Protein AF-A0A956CX70-F1 (afdb_monomer_lite)

pLDDT: mean 93.57, std 3.96, range [72.06, 98.5]

Foldseek 3Di:
DDFKAKAAFADDDQFWTWGDGPNDTDIEGEHNVQRVPDDHRDTAMWGWDWDDDPVDIYIYTDNDVLVVQLVVLVVQLVVCVVVVPLVSVLVSLLSNLLSCLLVVVLVSNQVSLVVLCVSCVVVVQPQSVLSSVLSVQLNDQAHPLLSLLQQLPDPSHPLSNQLSQVQLQAADDDDPSSVSSNCSSVVSYQKGWAWLDHNHRAQKEAELPVQWIDHNVDIFHADPLLSQLVVQCSVVSFDDAQVSSLCSRPVDPDDDCVPRSVVSVVSLLRNLVRPPPDSVDRQAWDADPGGIGGHPVRTYIYMDGD

Structure (mmCIF, N/CA/C/O backbon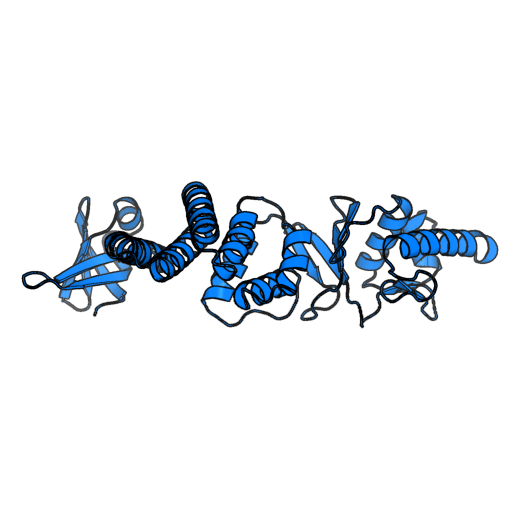e):
data_AF-A0A956CX70-F1
#
_entry.id   AF-A0A956CX70-F1
#
loop_
_atom_site.group_PDB
_atom_site.id
_atom_site.type_symbol
_atom_site.label_atom_id
_atom_site.label_alt_id
_atom_site.label_comp_id
_atom_site.label_asym_id
_atom_site.label_entity_id
_atom_site.label_seq_id
_atom_site.pdbx_PDB_ins_code
_atom_site.Cartn_x
_atom_site.Cartn_y
_atom_site.Cartn_z
_atom_site.occupancy
_atom_site.B_iso_or_equiv
_atom_site.auth_seq_id
_atom_site.auth_comp_id
_atom_site.auth_asym_id
_atom_site.auth_atom_id
_atom_site.pdbx_PDB_model_num
ATOM 1 N N . MET A 1 1 ? -23.141 -10.528 20.549 1.00 82.31 1 MET A N 1
ATOM 2 C CA . MET A 1 1 ? -22.361 -9.296 20.291 1.00 82.31 1 MET A CA 1
ATOM 3 C C . MET A 1 1 ? -22.989 -8.585 19.103 1.00 82.31 1 MET A C 1
ATOM 5 O O . MET A 1 1 ? -23.278 -9.260 18.124 1.00 82.31 1 MET A O 1
ATOM 9 N N . ILE A 1 2 ? -23.241 -7.277 19.193 1.00 95.00 2 ILE A N 1
ATOM 10 C CA . ILE A 1 2 ? -23.796 -6.464 18.099 1.00 95.00 2 ILE A CA 1
ATOM 11 C C . ILE A 1 2 ? -22.622 -5.796 17.374 1.00 95.00 2 ILE A C 1
ATOM 13 O O . ILE A 1 2 ? -21.888 -5.016 17.979 1.00 95.00 2 ILE A O 1
ATOM 17 N N . ALA A 1 3 ? -22.417 -6.145 16.103 1.00 93.62 3 ALA A N 1
ATOM 18 C CA . ALA A 1 3 ? -21.313 -5.625 15.287 1.00 93.62 3 ALA A CA 1
ATOM 19 C C . ALA A 1 3 ? -21.737 -4.474 14.363 1.00 93.62 3 ALA A C 1
ATOM 21 O O . ALA A 1 3 ? -20.903 -3.674 13.947 1.00 93.62 3 ALA A O 1
ATOM 22 N N . MET A 1 4 ? -23.026 -4.392 14.032 1.00 96.25 4 MET A N 1
ATOM 23 C CA . MET A 1 4 ? -23.580 -3.375 13.147 1.00 96.25 4 MET A CA 1
ATOM 24 C C . MET A 1 4 ? -25.069 -3.195 13.438 1.00 96.25 4 MET A C 1
ATOM 26 O O . MET A 1 4 ? -25.757 -4.163 13.766 1.00 96.25 4 MET A O 1
ATOM 30 N N . LEU A 1 5 ? -25.561 -1.970 13.276 1.00 96.62 5 LEU A N 1
ATOM 31 C CA . LEU A 1 5 ? -26.983 -1.637 13.285 1.00 96.62 5 LEU A CA 1
ATOM 32 C C . LEU A 1 5 ? -27.350 -0.915 11.986 1.00 96.62 5 LEU A C 1
ATOM 34 O O . LEU A 1 5 ? -26.530 -0.232 11.373 1.00 96.62 5 LEU A O 1
ATOM 38 N N . THR A 1 6 ? -28.587 -1.085 11.527 1.00 96.25 6 THR A N 1
ATOM 39 C CA . THR A 1 6 ? -29.139 -0.317 10.406 1.00 96.25 6 THR A CA 1
ATOM 40 C C . THR A 1 6 ? -30.586 0.019 10.718 1.00 96.25 6 THR A C 1
ATOM 42 O O . THR A 1 6 ? -31.405 -0.889 10.835 1.00 96.25 6 THR A O 1
ATOM 45 N N . GLY A 1 7 ? -30.896 1.305 10.841 1.00 95.50 7 GLY A N 1
ATOM 46 C CA . GLY A 1 7 ? -32.190 1.783 11.327 1.00 95.50 7 GLY A CA 1
ATOM 47 C C . GLY A 1 7 ? -32.369 3.279 11.120 1.00 95.50 7 GLY A C 1
ATOM 48 O O . GLY A 1 7 ? -31.501 3.923 10.536 1.00 95.50 7 GLY A O 1
ATOM 49 N N . GLU A 1 8 ? -33.489 3.826 11.572 1.00 95.88 8 GLU A N 1
ATOM 50 C CA . GLU A 1 8 ? -33.765 5.264 11.493 1.00 95.88 8 GLU A CA 1
ATOM 51 C C . GLU A 1 8 ? -33.195 5.994 12.708 1.00 95.88 8 GLU A C 1
ATOM 53 O O . GLU A 1 8 ? -33.377 5.557 13.844 1.00 95.88 8 GLU A O 1
ATOM 58 N N . LEU A 1 9 ? -32.497 7.112 12.492 1.00 95.19 9 LEU A N 1
ATOM 59 C CA . LEU A 1 9 ? -32.040 7.952 13.597 1.00 95.19 9 LEU A CA 1
ATOM 60 C C . LEU A 1 9 ? -33.222 8.760 14.152 1.00 95.19 9 LEU A C 1
ATOM 62 O O . LEU A 1 9 ? -33.625 9.765 13.561 1.00 95.19 9 LEU A O 1
ATOM 66 N N . VAL A 1 10 ? -33.747 8.336 15.304 1.00 95.44 10 VAL A N 1
ATOM 67 C CA . VAL A 1 10 ? -34.942 8.929 15.936 1.00 95.44 10 VAL A CA 1
ATOM 68 C C . VAL A 1 10 ? -34.610 9.960 17.013 1.00 95.44 10 VAL A C 1
ATOM 70 O O . VAL A 1 10 ? -35.433 10.815 17.334 1.00 95.44 10 VAL A O 1
ATOM 73 N N . HIS A 1 11 ? -33.398 9.916 17.567 1.00 94.50 11 HIS A N 1
ATOM 74 C CA . HIS A 1 11 ? -32.917 10.913 18.519 1.00 94.50 11 HIS A CA 1
ATOM 75 C C . HIS A 1 11 ? -31.410 11.118 18.388 1.00 94.50 11 HIS A C 1
ATOM 77 O O . HIS A 1 11 ? -30.663 10.173 18.135 1.00 94.50 11 HIS A O 1
ATOM 83 N N . GLN A 1 12 ? -30.954 12.346 18.624 1.00 93.31 12 GLN A N 1
ATOM 84 C CA . GLN A 1 12 ? -29.543 12.703 18.645 1.00 93.31 12 GLN A CA 1
ATOM 85 C C . GLN A 1 12 ? -29.271 13.708 19.765 1.00 93.31 12 GLN A C 1
ATOM 87 O O . GLN A 1 12 ? -30.013 14.668 19.957 1.00 93.31 12 GLN A O 1
ATOM 92 N N . SER A 1 13 ? -28.181 13.483 20.490 1.00 91.56 13 SER A N 1
ATOM 93 C CA . SER A 1 13 ? -27.657 14.369 21.529 1.00 91.56 13 SER A CA 1
ATOM 94 C C . SER A 1 13 ? -26.150 14.572 21.331 1.00 91.56 13 SER A C 1
ATOM 96 O O . SER A 1 13 ? -25.581 14.071 20.366 1.00 91.56 13 SER A O 1
ATOM 98 N N . ALA A 1 14 ? -25.478 15.287 22.238 1.00 89.81 14 ALA A N 1
ATOM 99 C CA . ALA A 1 14 ? -24.067 15.647 22.064 1.00 89.81 14 ALA A CA 1
ATOM 100 C C . ALA A 1 14 ? -23.097 14.449 21.983 1.00 89.81 14 ALA A C 1
ATOM 102 O O . ALA A 1 14 ? -22.032 14.573 21.386 1.00 89.81 14 ALA A O 1
ATOM 103 N N . ASN A 1 15 ? -23.427 13.308 22.597 1.00 93.12 15 ASN A N 1
ATOM 104 C CA . ASN A 1 15 ? -22.521 12.155 22.700 1.00 93.12 15 ASN A CA 1
ATOM 105 C C . ASN A 1 15 ? -23.170 10.801 22.380 1.00 93.12 15 ASN A C 1
ATOM 107 O O . ASN A 1 15 ? -22.526 9.762 22.531 1.00 93.12 15 ASN A O 1
ATOM 111 N N . ARG A 1 16 ? -24.442 10.796 21.975 1.00 95.00 16 ARG A N 1
ATOM 112 C CA . ARG A 1 16 ? -25.184 9.576 21.647 1.00 95.00 16 ARG A CA 1
ATOM 113 C C . ARG A 1 16 ? -26.338 9.843 20.691 1.00 95.00 16 ARG A C 1
ATOM 115 O O . ARG A 1 16 ? -26.916 10.933 20.699 1.00 95.00 16 ARG A O 1
ATOM 122 N N . GLY A 1 17 ? -26.685 8.822 19.918 1.00 95.00 17 GLY A N 1
ATOM 123 C CA . GLY A 1 17 ? -27.888 8.758 19.093 1.00 95.00 17 GLY A CA 1
ATOM 124 C C . GLY A 1 17 ? -28.730 7.534 19.445 1.00 95.00 17 GLY A C 1
ATOM 125 O O . GLY A 1 17 ? -28.209 6.562 19.988 1.00 95.00 17 GLY A O 1
ATOM 126 N N . VAL A 1 18 ? -30.024 7.583 19.137 1.00 96.31 18 VAL A N 1
ATOM 127 C CA . VAL A 1 18 ? -30.932 6.435 19.256 1.00 96.31 18 VAL A CA 1
ATOM 128 C C . VAL A 1 18 ? -31.378 6.026 17.861 1.00 96.31 18 VAL A C 1
ATOM 130 O O . VAL A 1 18 ? -31.944 6.845 17.133 1.00 96.31 18 VAL A O 1
ATOM 133 N N . LEU A 1 19 ? -31.112 4.771 17.499 1.00 96.44 19 LEU A N 1
ATOM 134 C CA . LEU A 1 19 ? -31.558 4.177 16.244 1.00 96.44 19 LEU A CA 1
ATOM 135 C C . LEU A 1 19 ? -32.792 3.315 16.495 1.00 96.44 19 LEU A C 1
ATOM 137 O O . LEU A 1 19 ? -32.724 2.386 17.296 1.00 96.44 19 LEU A O 1
ATOM 141 N N . ASP A 1 20 ? -33.873 3.572 15.770 1.00 96.56 20 ASP A N 1
ATOM 142 C CA . ASP A 1 20 ? -34.981 2.630 15.654 1.00 96.56 20 ASP A CA 1
ATOM 143 C C . ASP A 1 20 ? -34.625 1.554 14.619 1.00 96.56 20 ASP A C 1
ATOM 145 O O . ASP A 1 20 ? -34.497 1.818 13.419 1.00 96.56 20 ASP A O 1
ATOM 149 N N . VAL A 1 21 ? -34.434 0.326 15.099 1.00 97.06 21 VAL A N 1
ATOM 150 C CA . VAL A 1 21 ? -34.215 -0.860 14.272 1.00 97.06 21 VAL A CA 1
ATOM 151 C C . VAL A 1 21 ? -35.402 -1.800 14.460 1.00 97.06 21 VAL A C 1
ATOM 153 O O . VAL A 1 21 ? -35.431 -2.604 15.391 1.00 97.06 21 VAL A O 1
ATOM 156 N N . ASN A 1 22 ? -36.371 -1.718 13.547 1.00 95.19 22 ASN A N 1
ATOM 157 C CA . ASN A 1 22 ? -37.592 -2.534 13.543 1.00 95.19 22 ASN A CA 1
ATOM 158 C C . ASN A 1 22 ? -38.407 -2.436 14.853 1.00 95.19 22 ASN A C 1
ATOM 160 O O . ASN A 1 22 ? -38.870 -3.450 15.376 1.00 95.19 22 ASN A O 1
ATOM 164 N N . GLY A 1 23 ? -38.572 -1.226 15.388 1.00 96.19 23 GLY A N 1
ATOM 165 C CA . GLY A 1 23 ? -39.326 -0.935 16.609 1.00 96.19 23 GLY A CA 1
ATOM 166 C C . GLY A 1 23 ? -38.504 -1.015 17.898 1.00 96.19 23 GLY A C 1
ATOM 167 O O . GLY A 1 23 ? -39.059 -0.833 18.981 1.00 96.19 23 GLY A O 1
ATOM 168 N N . VAL A 1 24 ? -37.196 -1.291 17.815 1.00 97.69 24 VAL A N 1
ATOM 169 C CA . VAL A 1 24 ? -36.288 -1.342 18.971 1.00 97.69 24 VAL A CA 1
ATOM 170 C C . VAL A 1 24 ? -35.335 -0.151 18.935 1.00 97.69 24 VAL A C 1
ATOM 172 O O . VAL A 1 24 ? -34.521 -0.029 18.021 1.00 97.69 24 VAL A O 1
ATOM 175 N N . GLY A 1 25 ? -35.416 0.707 19.956 1.00 97.44 25 GLY A N 1
ATOM 176 C CA . GLY A 1 25 ? -34.536 1.863 20.128 1.00 97.44 25 GLY A CA 1
ATOM 177 C C . GLY A 1 25 ? -33.183 1.475 20.724 1.00 97.44 25 GLY A C 1
ATOM 178 O O . GLY A 1 25 ? -33.075 1.237 21.926 1.00 97.44 25 GLY A O 1
ATOM 179 N N . TYR A 1 26 ? -32.141 1.444 19.899 1.00 97.62 26 TYR A N 1
ATOM 180 C CA . TYR A 1 26 ? -30.764 1.219 20.332 1.00 97.62 26 TYR A CA 1
ATOM 181 C C . TYR A 1 26 ? -30.072 2.549 20.625 1.00 97.62 26 TYR A C 1
ATOM 183 O O . TYR A 1 26 ? -29.815 3.325 19.705 1.00 97.62 26 TYR A O 1
ATOM 191 N N . GLU A 1 27 ? -29.732 2.798 21.890 1.00 97.25 27 GLU A N 1
ATOM 192 C CA . GLU A 1 27 ? -28.859 3.913 22.262 1.00 97.25 27 GLU A CA 1
ATOM 193 C C . GLU A 1 27 ? -27.398 3.566 21.941 1.00 97.25 27 GLU A C 1
ATOM 195 O O . GLU A 1 27 ? -26.880 2.524 22.349 1.00 97.25 27 GLU A O 1
ATOM 200 N N . VAL A 1 28 ? -26.739 4.443 21.185 1.00 97.25 28 VAL A N 1
ATOM 201 C CA . VAL A 1 28 ? -25.367 4.263 20.711 1.00 97.25 28 VAL A CA 1
ATOM 202 C C . VAL A 1 28 ? -24.549 5.513 21.020 1.00 97.25 28 VAL A C 1
ATOM 204 O O . VAL A 1 28 ? -24.870 6.608 20.554 1.00 97.25 28 VAL A O 1
ATOM 207 N N . PHE A 1 29 ? -23.463 5.348 21.774 1.00 97.50 29 PHE A N 1
ATOM 208 C CA . PHE A 1 29 ? -22.486 6.401 22.040 1.00 97.50 29 PHE A CA 1
ATOM 209 C C . PHE A 1 29 ? -21.590 6.604 20.826 1.00 97.50 29 PHE A C 1
ATOM 211 O O . PHE A 1 29 ? -21.040 5.645 20.294 1.00 97.50 29 PHE A O 1
ATOM 218 N N . ALA A 1 30 ? -21.395 7.845 20.405 1.00 95.38 30 ALA A N 1
ATOM 219 C CA . ALA A 1 30 ? -20.542 8.169 19.270 1.00 95.38 30 ALA A CA 1
ATOM 220 C C . ALA A 1 30 ? -19.919 9.556 19.453 1.00 95.38 30 ALA A C 1
ATOM 222 O O . ALA A 1 30 ? -20.383 10.366 20.259 1.00 95.38 30 ALA A O 1
ATOM 223 N N . THR A 1 31 ? -18.839 9.830 18.720 1.00 92.50 31 THR A N 1
ATOM 224 C CA . THR A 1 31 ? -18.206 11.155 18.757 1.00 92.50 31 THR A CA 1
ATOM 225 C C . THR A 1 31 ? -19.115 12.204 18.117 1.00 92.50 31 THR A C 1
ATOM 227 O O . THR A 1 31 ? -19.929 11.879 17.254 1.00 92.50 31 THR A O 1
ATOM 230 N N . THR A 1 32 ? -18.942 13.477 18.479 1.00 91.44 32 THR A N 1
ATOM 231 C CA . THR A 1 32 ? -19.656 14.591 17.831 1.00 91.44 32 THR A CA 1
ATOM 232 C C . THR A 1 32 ? -19.440 14.612 16.318 1.00 91.44 32 THR A C 1
ATOM 234 O O . THR A 1 32 ? -20.378 14.877 15.574 1.00 91.44 32 THR A O 1
ATOM 237 N N . ALA A 1 33 ? -18.232 14.275 15.855 1.00 89.38 33 ALA A N 1
ATOM 238 C CA . ALA A 1 33 ? -17.908 14.180 14.434 1.00 89.38 33 ALA A CA 1
ATOM 239 C C . ALA A 1 33 ? -18.685 13.053 13.733 1.00 89.38 33 ALA A C 1
ATOM 241 O O . ALA A 1 33 ? -19.251 13.278 12.668 1.00 89.38 33 ALA A O 1
ATOM 242 N N . THR A 1 34 ? -18.752 11.863 14.340 1.00 90.88 34 THR A N 1
ATOM 243 C CA . THR A 1 34 ? -19.537 10.725 13.830 1.00 90.88 34 THR A CA 1
ATOM 244 C C . THR A 1 34 ? -21.026 11.064 13.790 1.00 90.88 34 THR A C 1
ATOM 246 O O . THR A 1 34 ? -21.676 10.882 12.768 1.00 90.88 34 THR A O 1
ATOM 249 N N . LEU A 1 35 ? -21.560 11.622 14.880 1.00 91.62 35 LEU A N 1
ATOM 250 C CA . LEU A 1 35 ? -22.963 12.022 14.972 1.00 91.62 35 LEU A CA 1
ATOM 251 C C . LEU A 1 35 ? -23.312 13.091 13.932 1.00 91.62 35 LEU A C 1
ATOM 253 O O . LEU A 1 35 ? -24.353 12.993 13.294 1.00 91.62 35 LEU A O 1
ATOM 257 N N . GLY A 1 36 ? -22.430 14.065 13.696 1.00 89.38 36 GLY A N 1
ATOM 258 C CA . GLY A 1 36 ? -22.639 15.099 12.680 1.00 89.38 36 GLY A CA 1
ATOM 259 C C . GLY A 1 36 ? -22.770 14.564 11.248 1.00 89.38 36 GLY A C 1
ATOM 260 O O . GLY A 1 36 ? -23.327 15.257 10.400 1.00 89.38 36 GLY A O 1
ATOM 261 N N . ARG A 1 37 ? -22.295 13.341 10.971 1.00 89.06 37 ARG A N 1
ATOM 262 C CA . ARG A 1 37 ? -22.474 12.661 9.675 1.00 89.06 37 ARG A CA 1
ATOM 263 C C . ARG A 1 37 ? -23.804 11.916 9.570 1.00 89.06 37 ARG A C 1
ATOM 265 O O . ARG A 1 37 ? -24.247 11.604 8.468 1.00 89.06 37 ARG A O 1
ATOM 272 N N . TRP A 1 38 ? -24.474 11.659 10.690 1.00 89.06 38 TRP A N 1
ATOM 273 C CA . TRP A 1 38 ? -25.775 11.006 10.702 1.00 89.06 38 TRP A CA 1
ATOM 274 C C . TRP A 1 38 ? -26.889 12.035 10.515 1.00 89.06 38 TRP A C 1
ATOM 276 O O . TRP A 1 38 ? -27.030 12.974 11.296 1.00 89.06 38 TRP A O 1
ATOM 286 N N . SER A 1 39 ? -27.711 11.851 9.485 1.00 77.56 39 SER A N 1
ATOM 287 C CA . SER A 1 39 ? -28.878 12.706 9.258 1.00 77.56 39 SER A CA 1
ATOM 288 C C . SER A 1 39 ? -30.024 12.326 10.197 1.00 77.56 39 SER A C 1
ATOM 290 O O . SER A 1 39 ? -30.445 11.169 10.233 1.00 77.56 39 SER A O 1
ATOM 292 N N . LEU A 1 40 ? -30.556 13.306 10.933 1.00 74.56 40 LEU A N 1
ATOM 293 C CA . LEU A 1 40 ? -31.765 13.133 11.745 1.00 74.56 40 LEU A CA 1
ATOM 294 C C . LEU A 1 40 ? -32.946 12.729 10.843 1.00 74.56 40 LEU A C 1
ATOM 296 O O . LEU A 1 40 ? -33.107 13.307 9.769 1.00 74.56 40 LEU A O 1
ATOM 300 N N . ALA A 1 41 ? -33.746 11.743 11.266 1.00 72.06 41 ALA A N 1
ATOM 301 C CA . ALA A 1 41 ? -34.821 11.129 10.470 1.00 72.06 41 ALA A CA 1
ATOM 302 C C . ALA A 1 41 ? -34.359 10.426 9.172 1.00 72.06 41 ALA A C 1
ATOM 304 O O . ALA A 1 41 ? -35.169 10.116 8.300 1.00 72.06 41 ALA A O 1
ATOM 305 N N . GLY A 1 42 ? -33.057 10.155 9.038 1.00 83.38 42 GLY A N 1
ATOM 306 C CA . GLY A 1 42 ? -32.497 9.334 7.970 1.00 83.38 42 GLY A CA 1
ATOM 307 C C . GLY A 1 42 ? -32.278 7.889 8.412 1.00 83.38 42 GLY A C 1
ATOM 308 O O . GLY A 1 42 ? -32.016 7.606 9.585 1.00 83.38 42 GLY A O 1
ATOM 309 N N . ARG A 1 43 ? -32.322 6.965 7.448 1.00 92.38 43 ARG A N 1
ATOM 310 C CA . ARG A 1 43 ? -31.852 5.594 7.656 1.00 92.38 43 ARG A CA 1
ATOM 311 C C . ARG A 1 43 ? -30.325 5.586 7.667 1.00 92.38 43 ARG A C 1
ATOM 313 O O . ARG A 1 43 ? -29.696 5.898 6.660 1.00 92.38 43 ARG A O 1
ATOM 320 N N . VAL A 1 44 ? -29.742 5.198 8.791 1.00 92.69 44 VAL A N 1
ATOM 321 C CA . VAL A 1 44 ? -28.297 5.164 9.025 1.00 92.69 44 VAL A CA 1
ATOM 322 C C . VAL A 1 44 ? -27.815 3.728 9.201 1.00 92.69 44 VAL A C 1
ATOM 324 O O . VAL A 1 44 ? -28.519 2.873 9.745 1.00 92.69 44 VAL A O 1
ATOM 327 N N . ARG A 1 45 ? -26.598 3.452 8.732 1.00 94.19 45 ARG A N 1
ATOM 328 C CA . ARG A 1 45 ? -25.856 2.223 9.028 1.00 94.19 45 ARG A CA 1
ATOM 329 C C . ARG A 1 45 ? -24.711 2.593 9.957 1.00 94.19 45 ARG A C 1
ATOM 331 O O . ARG A 1 45 ? -23.974 3.520 9.659 1.00 94.19 45 ARG A O 1
ATOM 338 N N . VAL A 1 46 ? -24.579 1.872 11.064 1.00 95.25 46 VAL A N 1
ATOM 339 C CA . VAL A 1 46 ? -23.604 2.182 12.114 1.00 95.25 46 VAL A CA 1
ATOM 340 C C . VAL A 1 46 ? -22.804 0.934 12.443 1.00 95.25 46 VAL A C 1
ATOM 342 O O . VAL A 1 46 ? -23.381 -0.108 12.767 1.00 95.25 46 VAL A O 1
ATOM 345 N N . HIS A 1 47 ? -21.478 1.043 12.386 1.00 96.62 47 HIS A N 1
ATOM 346 C CA . HIS A 1 47 ? -20.560 0.017 12.876 1.00 96.62 47 HIS A CA 1
ATOM 347 C C . HIS A 1 47 ? -20.535 0.073 14.403 1.00 96.62 47 HIS A C 1
ATOM 349 O O . HIS A 1 47 ? -20.414 1.153 14.975 1.00 96.62 47 HIS A O 1
ATOM 355 N N . VAL A 1 48 ? -20.660 -1.070 15.081 1.00 97.31 48 VAL A N 1
ATOM 356 C CA . VAL A 1 48 ? -20.855 -1.115 16.537 1.00 97.31 48 VAL A CA 1
ATOM 357 C C . VAL A 1 48 ? -19.779 -1.941 17.232 1.00 97.31 48 VAL A C 1
ATOM 359 O O . VAL A 1 48 ? -19.469 -3.069 16.846 1.00 97.31 48 VAL A O 1
ATOM 362 N N . SER A 1 49 ? -19.234 -1.385 18.311 1.00 96.62 49 SER A N 1
ATOM 363 C CA . SER A 1 49 ? -18.528 -2.141 19.343 1.00 96.62 49 SER A CA 1
ATOM 364 C C . SER A 1 49 ? -19.438 -2.298 20.559 1.00 96.62 49 SER A C 1
ATOM 366 O O . SER A 1 49 ? -19.821 -1.312 21.188 1.00 96.62 49 SER A O 1
ATOM 368 N N . THR A 1 50 ? -19.807 -3.542 20.878 1.00 96.50 50 THR A N 1
ATOM 369 C CA . THR A 1 50 ? -20.592 -3.863 22.078 1.00 96.50 50 THR A CA 1
ATOM 370 C C . THR A 1 50 ? -19.655 -4.124 23.250 1.00 96.50 50 THR A C 1
ATOM 372 O O . THR A 1 50 ? -18.860 -5.062 23.194 1.00 96.50 50 THR A O 1
ATOM 375 N N . GLN A 1 51 ? -19.796 -3.364 24.333 1.00 94.31 51 GLN A N 1
ATOM 376 C CA . GLN A 1 51 ? -19.184 -3.678 25.620 1.00 94.31 51 GLN A CA 1
ATOM 377 C C . GLN A 1 51 ? -20.228 -4.238 26.573 1.00 94.31 51 GLN A C 1
ATOM 379 O O . GLN A 1 51 ? -21.241 -3.597 26.832 1.00 94.31 51 GLN A O 1
ATOM 384 N N . VAL A 1 52 ? -19.959 -5.428 27.100 1.00 93.94 52 VAL A N 1
ATOM 385 C CA . VAL A 1 52 ? -20.789 -6.066 28.122 1.00 93.94 52 VAL A CA 1
ATOM 386 C C . VAL A 1 52 ? -20.020 -6.030 29.435 1.00 93.94 52 VAL A C 1
ATOM 388 O O . VAL A 1 52 ? -18.885 -6.504 29.508 1.00 93.94 52 VAL A O 1
ATOM 391 N N . ARG A 1 53 ? -20.636 -5.434 30.449 1.00 92.75 53 ARG A N 1
ATOM 392 C CA . ARG A 1 53 ? -20.217 -5.439 31.853 1.00 92.75 53 ARG A CA 1
ATOM 393 C C . ARG A 1 53 ? -21.305 -6.135 32.670 1.00 92.75 53 ARG A C 1
ATOM 395 O O . ARG A 1 53 ? -22.348 -6.489 32.128 1.00 92.75 53 ARG A O 1
ATOM 402 N N . GLU A 1 54 ? -21.051 -6.359 33.953 1.00 95.19 54 GLU A N 1
ATOM 403 C CA . GLU A 1 54 ? -21.986 -7.070 34.835 1.00 95.19 54 GLU A CA 1
ATOM 404 C C . GLU A 1 54 ? -23.334 -6.342 34.981 1.00 95.19 54 GLU A C 1
ATOM 406 O O . GLU A 1 54 ? -24.381 -6.978 35.051 1.00 95.19 54 GLU A O 1
ATOM 411 N N . ASP A 1 55 ? -23.314 -5.011 34.949 1.00 95.69 55 ASP A N 1
ATOM 412 C CA . ASP A 1 55 ? -24.454 -4.124 35.186 1.00 95.69 55 ASP A CA 1
ATOM 413 C C . ASP A 1 55 ? -24.922 -3.357 33.937 1.00 95.69 55 ASP A C 1
ATOM 415 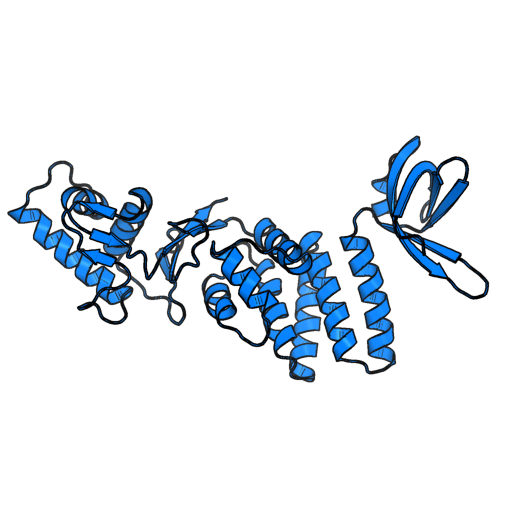O O . ASP A 1 55 ? -25.934 -2.657 33.984 1.00 95.69 55 ASP A O 1
ATOM 419 N N . ALA A 1 56 ? -24.202 -3.463 32.813 1.00 94.00 56 ALA A N 1
ATOM 420 C CA . ALA A 1 56 ? -24.464 -2.643 31.635 1.00 94.00 56 ALA A CA 1
ATOM 421 C C . ALA A 1 56 ? -24.060 -3.303 30.311 1.00 94.00 56 ALA A C 1
ATOM 423 O O . ALA A 1 56 ? -23.026 -3.963 30.194 1.00 94.00 56 ALA A O 1
ATOM 424 N N . ILE A 1 57 ? -24.844 -3.017 29.268 1.00 95.50 57 ILE A N 1
ATOM 425 C CA . ILE A 1 57 ? -24.472 -3.244 27.870 1.00 95.50 57 ILE A CA 1
ATOM 426 C C . ILE A 1 57 ? -24.372 -1.877 27.200 1.00 95.50 57 ILE A C 1
ATOM 428 O O . ILE A 1 57 ? -25.355 -1.146 27.120 1.00 95.50 57 ILE A O 1
ATOM 432 N N . THR A 1 58 ? -23.186 -1.526 26.716 1.00 96.69 58 THR A N 1
ATOM 433 C CA . THR A 1 58 ? -22.916 -0.241 26.064 1.00 96.69 58 THR A CA 1
ATOM 434 C C . THR A 1 58 ? -22.564 -0.460 24.601 1.00 96.69 58 THR A C 1
ATOM 436 O O . THR A 1 58 ? -21.720 -1.299 24.278 1.00 96.69 58 THR A O 1
ATOM 439 N N . LEU A 1 59 ? -23.188 0.311 23.711 1.00 97.81 59 LEU A N 1
ATOM 440 C CA . LEU A 1 59 ? -22.893 0.300 22.281 1.00 97.81 59 LEU A CA 1
ATOM 441 C C . LEU A 1 59 ? -22.118 1.562 21.910 1.00 97.81 59 LEU A C 1
ATOM 443 O O . LEU A 1 59 ? -22.585 2.671 22.162 1.00 97.81 59 LEU A O 1
ATOM 447 N N . TYR A 1 60 ? -20.952 1.388 21.295 1.00 97.56 60 TYR A N 1
ATOM 448 C CA . TYR A 1 60 ? -20.180 2.473 20.691 1.00 97.56 60 TYR A CA 1
ATOM 449 C C . TYR A 1 60 ? -20.316 2.406 19.173 1.00 97.56 60 TYR A C 1
ATOM 451 O O . TYR A 1 60 ? -20.069 1.349 18.591 1.00 97.56 60 TYR A O 1
ATOM 459 N N . GLY A 1 61 ? -20.726 3.509 18.558 1.00 96.38 61 GLY A N 1
ATOM 460 C CA . GLY A 1 61 ? -21.029 3.634 17.140 1.00 96.38 61 GLY A CA 1
ATOM 461 C C . GLY A 1 61 ? -19.949 4.376 16.372 1.00 96.38 61 GLY A C 1
ATOM 462 O O . GLY A 1 61 ? -19.400 5.370 16.848 1.00 96.38 61 GLY A O 1
ATOM 463 N N . PHE A 1 62 ? -19.697 3.900 15.160 1.00 95.62 62 PHE A N 1
ATOM 464 C CA . PHE A 1 62 ? -18.696 4.417 14.239 1.00 95.62 62 PHE A CA 1
ATOM 465 C C . PHE A 1 62 ? -19.296 4.523 12.841 1.00 95.62 62 PHE A C 1
ATOM 467 O O . PHE A 1 62 ? -20.178 3.737 12.476 1.00 95.62 62 PHE A O 1
ATOM 474 N N . ASP A 1 63 ? -18.823 5.506 12.080 1.00 91.19 63 ASP A N 1
ATOM 475 C CA . ASP A 1 63 ? -19.297 5.737 10.713 1.00 91.19 63 ASP A CA 1
ATOM 476 C C . ASP A 1 63 ? -18.677 4.736 9.732 1.00 91.19 63 ASP A C 1
ATOM 478 O O . ASP A 1 63 ? -19.330 4.269 8.806 1.00 91.19 63 ASP A O 1
ATOM 482 N N . ASP A 1 64 ? -17.427 4.359 10.003 1.00 90.88 64 ASP A N 1
ATOM 483 C CA . ASP A 1 64 ? -16.632 3.435 9.203 1.00 90.88 64 ASP A CA 1
ATOM 484 C C . ASP A 1 64 ? -16.049 2.318 10.085 1.00 90.88 64 ASP A C 1
ATOM 486 O O . ASP A 1 64 ? -15.780 2.508 11.281 1.00 90.88 64 ASP A O 1
ATOM 490 N N . ASP A 1 65 ? -15.827 1.138 9.505 1.00 91.25 65 ASP A N 1
ATOM 491 C CA . ASP A 1 65 ? -15.213 0.021 10.222 1.00 91.25 65 ASP A CA 1
ATOM 492 C C . ASP A 1 65 ? -13.769 0.319 10.647 1.00 91.25 65 ASP A C 1
ATOM 494 O O . ASP A 1 65 ? -13.349 -0.148 11.703 1.00 91.25 65 ASP A O 1
ATOM 498 N N . ALA A 1 66 ? -13.028 1.142 9.899 1.00 92.06 66 ALA A N 1
ATOM 499 C CA . ALA A 1 66 ? -11.689 1.590 10.266 1.00 92.06 66 ALA A CA 1
ATOM 500 C C . ALA A 1 66 ? -11.708 2.414 11.564 1.00 92.06 66 ALA A C 1
ATOM 502 O O . ALA A 1 66 ? -10.856 2.218 12.434 1.00 92.06 66 ALA A O 1
ATOM 503 N N . GLU A 1 67 ? -12.712 3.278 11.766 1.00 93.06 67 GLU A N 1
ATOM 504 C CA . GLU A 1 67 ? -12.869 4.015 13.029 1.00 93.06 67 GLU A CA 1
ATOM 505 C C . GLU A 1 67 ? -13.130 3.052 14.197 1.00 93.06 67 GLU A C 1
ATOM 507 O O . GLU A 1 67 ? -12.517 3.178 15.264 1.00 93.06 67 GLU A O 1
ATOM 512 N N . ARG A 1 68 ? -13.989 2.045 13.981 1.00 95.25 68 ARG A N 1
ATOM 513 C CA . ARG A 1 68 ? -14.258 0.990 14.969 1.00 95.25 68 ARG A CA 1
ATOM 514 C C . ARG A 1 68 ? -13.002 0.170 15.270 1.00 95.25 68 ARG A C 1
ATOM 516 O O . ARG A 1 68 ? -12.726 -0.121 16.435 1.00 95.25 68 ARG A O 1
ATOM 523 N N . ALA A 1 69 ? -12.240 -0.199 14.244 1.00 92.81 69 ALA A N 1
ATOM 524 C CA . ALA A 1 69 ? -11.012 -0.972 14.367 1.00 92.81 69 ALA A CA 1
ATOM 525 C C . ALA A 1 69 ? -9.946 -0.201 15.156 1.00 92.81 69 ALA A C 1
ATOM 527 O O . ALA A 1 69 ? -9.357 -0.766 16.077 1.00 92.81 69 ALA A O 1
ATOM 528 N N . ALA A 1 70 ? -9.763 1.096 14.882 1.00 93.25 70 ALA A N 1
ATOM 529 C CA . ALA A 1 70 ? -8.862 1.961 15.644 1.00 93.25 70 ALA A CA 1
ATOM 530 C C . ALA A 1 70 ? -9.253 2.038 17.131 1.00 93.25 70 ALA A C 1
ATOM 532 O O . ALA A 1 70 ? -8.394 1.947 18.012 1.00 93.25 70 ALA A O 1
ATOM 533 N N . PHE A 1 71 ? -10.552 2.147 17.429 1.00 94.88 71 PHE A N 1
ATOM 534 C CA . PHE A 1 71 ? -11.059 2.141 18.803 1.00 94.88 71 PHE A CA 1
ATOM 535 C C . PHE A 1 71 ? -10.788 0.814 19.524 1.00 94.88 71 PHE A C 1
ATOM 537 O O . PHE A 1 71 ? -10.289 0.810 20.651 1.00 94.88 71 PHE A O 1
ATOM 544 N N . LEU A 1 72 ? -11.081 -0.319 18.879 1.00 94.56 72 LEU A N 1
ATOM 545 C CA . LEU A 1 72 ? -10.815 -1.648 19.439 1.00 94.56 72 LEU A CA 1
ATOM 546 C C . LEU A 1 72 ? -9.315 -1.874 19.659 1.00 94.56 72 LEU A C 1
ATOM 548 O O . LEU A 1 72 ? -8.911 -2.340 20.724 1.00 94.56 72 LEU A O 1
ATOM 552 N N . ALA A 1 73 ? -8.490 -1.485 18.688 1.00 94.88 73 ALA A N 1
ATOM 553 C CA . ALA A 1 73 ? -7.041 -1.538 18.786 1.00 94.88 73 ALA A CA 1
ATOM 554 C C . ALA A 1 73 ? -6.525 -0.743 19.992 1.00 94.88 73 ALA A C 1
ATOM 556 O O . ALA A 1 73 ? -5.717 -1.255 20.762 1.00 94.88 73 ALA A O 1
ATOM 557 N N . ALA A 1 74 ? -7.036 0.467 20.234 1.00 94.12 74 ALA A N 1
ATOM 558 C CA . ALA A 1 74 ? -6.652 1.256 21.403 1.00 94.12 74 ALA A CA 1
ATOM 559 C C . ALA A 1 74 ? -6.969 0.542 22.734 1.00 94.12 74 ALA A C 1
ATOM 561 O O . ALA A 1 74 ? -6.156 0.572 23.660 1.00 94.12 74 ALA A O 1
ATOM 562 N N . GLN A 1 75 ? -8.109 -0.153 22.828 1.00 94.00 75 GLN A N 1
ATOM 563 C CA . GLN A 1 75 ? -8.483 -0.923 24.023 1.00 94.00 75 GLN A CA 1
ATOM 564 C C . GLN A 1 75 ? -7.583 -2.136 24.243 1.00 94.00 75 GLN A C 1
ATOM 566 O O . GLN A 1 75 ? -7.100 -2.358 25.357 1.00 94.00 75 GLN A O 1
ATOM 571 N N . VAL A 1 76 ? -7.337 -2.902 23.177 1.00 96.00 76 VAL A N 1
ATOM 572 C CA . VAL A 1 76 ? -6.423 -4.050 23.207 1.00 96.00 76 VAL A CA 1
ATOM 573 C C . VAL A 1 76 ? -5.027 -3.590 23.607 1.00 96.00 76 VAL A C 1
ATOM 575 O O . VAL A 1 76 ? -4.428 -4.183 24.500 1.00 96.00 76 VAL A O 1
ATOM 578 N N . ARG A 1 77 ? -4.544 -2.488 23.023 1.00 95.75 77 ARG A N 1
ATOM 579 C CA . ARG A 1 77 ? -3.238 -1.913 23.340 1.00 95.75 77 ARG A CA 1
ATOM 580 C C . ARG A 1 77 ? -3.133 -1.512 24.806 1.00 95.75 77 ARG A C 1
ATOM 582 O O . ARG A 1 77 ? -2.177 -1.900 25.464 1.00 95.75 77 ARG A O 1
ATOM 589 N N . HIS A 1 78 ? -4.112 -0.775 25.333 1.00 95.12 78 HIS A N 1
ATOM 590 C CA . HIS A 1 78 ? -4.117 -0.365 26.739 1.00 95.12 78 HIS A CA 1
ATOM 591 C C . HIS A 1 78 ? -3.994 -1.574 27.679 1.00 95.12 78 HIS A C 1
ATOM 593 O O . HIS A 1 78 ? -3.208 -1.561 28.626 1.00 95.12 78 HIS A O 1
ATOM 599 N N . ARG A 1 79 ? -4.741 -2.648 27.393 1.00 95.19 79 ARG A N 1
ATOM 600 C CA . ARG A 1 79 ? -4.655 -3.894 28.159 1.00 95.19 79 ARG A CA 1
ATOM 601 C C . ARG A 1 79 ? -3.288 -4.564 28.010 1.00 95.19 79 ARG A C 1
ATOM 603 O O . ARG A 1 79 ? -2.701 -4.934 29.020 1.00 95.19 79 ARG A O 1
ATOM 610 N N . ALA A 1 80 ? -2.783 -4.669 26.783 1.00 96.06 80 ALA A N 1
ATOM 611 C CA . ALA A 1 80 ? -1.497 -5.284 26.476 1.00 96.06 80 ALA A CA 1
ATOM 612 C C . ALA A 1 80 ? -0.334 -4.574 27.183 1.00 96.06 80 ALA A C 1
ATOM 614 O O . ALA A 1 80 ? 0.489 -5.244 27.793 1.00 96.06 80 ALA A O 1
ATOM 615 N N . VAL A 1 81 ? -0.307 -3.238 27.184 1.00 95.38 81 VAL A N 1
ATOM 616 C CA . VAL A 1 81 ? 0.707 -2.441 27.897 1.00 95.38 81 VAL A CA 1
ATOM 617 C C . VAL A 1 81 ? 0.644 -2.702 29.399 1.00 95.38 81 VAL A C 1
ATOM 619 O O . VAL A 1 81 ? 1.662 -2.982 30.024 1.00 95.38 81 VAL A O 1
ATOM 622 N N . ARG A 1 82 ? -0.559 -2.657 29.982 1.00 96.25 82 ARG A N 1
ATOM 623 C CA . ARG A 1 82 ? -0.764 -2.892 31.418 1.00 96.25 82 ARG A CA 1
ATOM 624 C C . ARG A 1 82 ? -0.333 -4.297 31.850 1.00 96.25 82 ARG A C 1
ATOM 626 O O . ARG A 1 82 ? 0.131 -4.473 32.970 1.00 96.25 82 ARG A O 1
ATOM 633 N N . GLU A 1 83 ? -0.529 -5.285 30.983 1.00 96.25 83 GLU A N 1
ATOM 634 C CA . GLU A 1 83 ? -0.240 -6.699 31.250 1.00 96.25 83 GLU A CA 1
ATOM 635 C C . GLU A 1 83 ? 1.157 -7.130 30.755 1.00 96.25 83 GLU A C 1
ATOM 637 O O . GLU A 1 83 ? 1.576 -8.254 31.017 1.00 96.25 83 GLU A O 1
ATOM 642 N N . GLY A 1 84 ? 1.908 -6.245 30.086 1.00 95.56 84 GLY A N 1
ATOM 643 C CA . GLY A 1 84 ? 3.259 -6.522 29.583 1.00 95.56 84 GLY A CA 1
ATOM 644 C C . GLY A 1 84 ? 3.313 -7.404 28.327 1.00 95.56 84 GLY A C 1
ATOM 645 O O . GLY A 1 84 ? 4.317 -8.069 28.080 1.00 95.56 84 GLY A O 1
ATOM 646 N N . TYR A 1 85 ? 2.249 -7.438 27.520 1.00 97.38 85 TYR A N 1
ATOM 647 C CA . TYR A 1 85 ? 2.149 -8.256 26.306 1.00 97.38 85 TYR A CA 1
ATOM 648 C C . TYR A 1 85 ? 2.580 -7.499 25.042 1.00 97.38 85 TYR A C 1
ATOM 650 O O . TYR A 1 85 ? 1.758 -7.152 24.193 1.00 97.38 85 TYR A O 1
ATOM 658 N N . SER A 1 86 ? 3.888 -7.299 24.870 1.00 96.56 86 SER A N 1
ATOM 659 C CA . SER A 1 86 ? 4.466 -6.490 23.782 1.00 96.56 86 SER A CA 1
ATOM 660 C C . SER A 1 86 ? 4.094 -6.954 22.370 1.00 96.56 86 SER A C 1
ATOM 662 O O . SER A 1 86 ? 3.935 -6.138 21.468 1.00 96.56 86 SER A O 1
ATOM 664 N N . PHE A 1 87 ? 3.922 -8.261 22.146 1.00 96.19 87 PHE A N 1
ATOM 665 C CA . PHE A 1 87 ? 3.486 -8.756 20.836 1.00 96.19 87 PHE A CA 1
ATOM 666 C C . PHE A 1 87 ? 2.056 -8.302 20.501 1.00 96.19 87 PHE A C 1
ATOM 668 O O . PHE A 1 87 ? 1.800 -7.849 19.386 1.00 96.19 87 PHE A O 1
ATOM 675 N N . LEU A 1 88 ? 1.147 -8.384 21.480 1.00 96.94 88 LEU A N 1
ATOM 676 C CA . LEU A 1 88 ? -0.242 -7.946 21.336 1.00 96.94 88 LEU A CA 1
ATOM 677 C C . LEU A 1 88 ? -0.339 -6.419 21.230 1.00 96.94 88 LEU A C 1
ATOM 679 O O . LEU A 1 88 ? -1.173 -5.910 20.484 1.00 96.94 88 LEU A O 1
ATOM 683 N N . GLU A 1 89 ? 0.540 -5.691 21.926 1.00 97.50 89 GLU A N 1
ATOM 684 C CA . GLU A 1 89 ? 0.700 -4.249 21.732 1.00 97.50 89 GLU A CA 1
ATOM 685 C C . GLU A 1 89 ? 1.058 -3.924 20.273 1.00 97.50 89 GLU A C 1
ATOM 687 O O . GLU A 1 89 ? 0.458 -3.027 19.682 1.00 97.50 89 GLU A O 1
ATOM 692 N N . GLY A 1 90 ? 1.977 -4.690 19.677 1.00 97.38 90 GLY A N 1
ATOM 693 C CA . GLY A 1 90 ? 2.383 -4.538 18.280 1.00 97.38 90 GLY A CA 1
ATOM 694 C C . GLY A 1 90 ? 1.260 -4.810 17.278 1.00 97.38 90 GLY A C 1
ATOM 695 O O . GLY A 1 90 ? 1.071 -4.011 16.362 1.00 97.38 90 GLY A O 1
ATOM 696 N N . GLU A 1 91 ? 0.464 -5.869 17.468 1.00 96.88 91 GLU A N 1
ATOM 697 C CA . GLU A 1 91 ? -0.707 -6.134 16.612 1.00 96.88 91 GLU A CA 1
ATOM 698 C C . GLU A 1 91 ? -1.745 -5.010 16.722 1.00 96.88 91 GLU A C 1
ATOM 700 O O . GLU A 1 91 ? -2.284 -4.542 15.719 1.00 96.88 91 GLU A O 1
ATOM 705 N N . ALA A 1 92 ? -1.997 -4.523 17.938 1.00 97.12 92 ALA A N 1
ATOM 706 C CA . ALA A 1 92 ? -2.922 -3.421 18.153 1.00 97.12 92 ALA A CA 1
ATOM 707 C C . ALA A 1 92 ? -2.428 -2.122 17.492 1.00 97.12 92 ALA A C 1
ATOM 709 O O . ALA A 1 92 ? -3.196 -1.426 16.827 1.00 97.12 92 ALA A O 1
ATOM 710 N N . LEU A 1 93 ? -1.138 -1.803 17.621 1.00 97.25 93 LEU A N 1
ATOM 711 C CA . LEU A 1 93 ? -0.531 -0.666 16.929 1.00 97.25 93 LEU A CA 1
ATOM 712 C C . LEU A 1 93 ? -0.634 -0.800 15.409 1.00 97.25 93 LEU A C 1
ATOM 714 O O . LEU A 1 93 ? -0.997 0.171 14.751 1.00 97.25 93 LEU A O 1
ATOM 718 N N . LEU A 1 94 ? -0.380 -1.992 14.863 1.00 96.31 94 LEU A N 1
ATOM 719 C CA . LEU A 1 94 ? -0.495 -2.262 13.433 1.00 96.31 94 LEU A CA 1
ATOM 720 C C . LEU A 1 94 ? -1.919 -2.005 12.915 1.00 96.31 94 LEU A C 1
ATOM 722 O O . LEU A 1 94 ? -2.091 -1.321 11.908 1.00 96.31 94 LEU A O 1
ATOM 726 N N . ILE A 1 95 ? -2.941 -2.501 13.616 1.00 95.50 95 ILE A N 1
ATOM 727 C CA . ILE A 1 95 ? -4.346 -2.259 13.249 1.00 95.50 95 ILE A CA 1
ATOM 728 C C . ILE A 1 95 ? -4.657 -0.761 13.282 1.00 95.50 95 ILE A C 1
ATOM 730 O O . ILE A 1 95 ? -5.288 -0.244 12.361 1.00 95.50 95 ILE A O 1
ATOM 734 N N . ARG A 1 96 ? -4.186 -0.047 14.313 1.00 95.69 96 ARG A N 1
ATOM 735 C CA . ARG A 1 96 ? -4.395 1.399 14.425 1.00 95.69 96 ARG A CA 1
ATOM 736 C C . ARG A 1 96 ? -3.743 2.162 13.269 1.00 95.69 96 ARG A C 1
ATOM 738 O O . ARG A 1 96 ? -4.424 2.980 12.666 1.00 95.69 96 ARG A O 1
ATOM 745 N N . VAL A 1 97 ? -2.477 1.897 12.929 1.00 96.94 97 VAL A N 1
ATOM 746 C CA . VAL A 1 97 ? -1.816 2.613 11.816 1.00 96.94 97 VAL A CA 1
ATOM 747 C C . VAL A 1 97 ? -2.479 2.317 10.476 1.00 96.94 97 VAL A C 1
ATOM 749 O O . VAL A 1 97 ? -2.612 3.217 9.656 1.00 96.94 97 VAL A O 1
ATOM 752 N N . CYS A 1 98 ? -2.953 1.087 10.269 1.00 95.00 98 CYS A N 1
ATOM 753 C CA . CYS A 1 98 ? -3.731 0.726 9.088 1.00 95.00 98 CYS A CA 1
ATOM 754 C C . CYS A 1 98 ? -5.034 1.537 9.024 1.00 95.00 98 CYS A C 1
ATOM 756 O O . CYS A 1 98 ? -5.339 2.137 7.998 1.00 95.00 98 CYS A O 1
ATOM 758 N N . ALA A 1 99 ? -5.772 1.620 10.132 1.00 94.25 99 ALA A N 1
ATOM 759 C CA . ALA A 1 99 ? -6.996 2.409 10.199 1.00 94.25 99 ALA A CA 1
ATOM 760 C C . ALA A 1 99 ? -6.744 3.912 9.985 1.00 94.25 99 ALA A C 1
ATOM 762 O O . ALA A 1 99 ? -7.456 4.546 9.210 1.00 94.25 99 ALA A O 1
ATOM 763 N N . ASP A 1 100 ? -5.723 4.482 10.630 1.00 96.00 100 ASP A N 1
ATOM 764 C CA . ASP A 1 100 ? -5.364 5.896 10.474 1.00 96.00 100 ASP A CA 1
ATOM 765 C C . ASP A 1 100 ? -4.945 6.211 9.026 1.00 96.00 100 ASP A C 1
ATOM 767 O O . ASP A 1 100 ? -5.309 7.265 8.500 1.00 96.00 100 ASP A O 1
ATOM 771 N N . LEU A 1 101 ? -4.262 5.275 8.354 1.00 95.50 101 LEU A N 1
ATOM 772 C CA . LEU A 1 101 ? -3.948 5.359 6.928 1.00 95.50 101 LEU A CA 1
ATOM 773 C C . LEU A 1 101 ? -5.220 5.392 6.069 1.00 95.50 101 LEU A C 1
ATOM 775 O O . LEU A 1 101 ? -5.382 6.311 5.269 1.00 95.50 101 LEU A O 1
ATOM 779 N N . SER A 1 102 ? -6.137 4.437 6.249 1.00 93.44 102 SER A N 1
ATOM 780 C CA . SER A 1 102 ? -7.396 4.384 5.487 1.00 93.44 102 SER A CA 1
ATOM 781 C C . SER A 1 102 ? -8.272 5.616 5.693 1.00 93.44 102 SER A C 1
ATOM 783 O O . SER A 1 102 ? -8.941 6.065 4.768 1.00 93.44 102 SER A O 1
ATOM 785 N N . LEU A 1 103 ? -8.249 6.185 6.899 1.00 92.12 103 LEU A N 1
ATOM 786 C CA . LEU A 1 103 ? -9.011 7.380 7.256 1.00 92.12 103 LEU A CA 1
ATOM 787 C C . LEU A 1 103 ? -8.311 8.690 6.850 1.00 92.12 103 LEU A C 1
ATOM 789 O O . LEU A 1 103 ? -8.859 9.765 7.093 1.00 92.12 103 LEU A O 1
ATOM 793 N N . GLY A 1 104 ? -7.100 8.636 6.281 1.00 92.81 104 GLY A N 1
ATOM 794 C CA . GLY A 1 104 ? -6.328 9.820 5.887 1.00 92.81 104 GLY A CA 1
ATOM 795 C C . GLY A 1 104 ? -5.821 10.670 7.062 1.00 92.81 104 GLY A C 1
ATOM 796 O O . GLY A 1 104 ? -5.497 11.850 6.894 1.00 92.81 104 GLY A O 1
ATOM 797 N N . ARG A 1 105 ? -5.740 10.100 8.269 1.00 93.94 105 ARG A N 1
ATOM 798 C CA . ARG A 1 105 ? -5.352 10.790 9.510 1.00 93.94 105 ARG A CA 1
ATOM 799 C C . ARG A 1 105 ? -3.836 10.902 9.627 1.00 93.94 105 ARG A C 1
ATOM 801 O O . ARG A 1 105 ? -3.194 10.197 10.396 1.00 93.94 105 ARG A O 1
ATOM 808 N N . THR A 1 106 ? -3.251 11.792 8.831 1.00 94.69 106 THR A N 1
ATOM 809 C CA . THR A 1 106 ? -1.789 11.879 8.639 1.00 94.69 106 THR A CA 1
ATOM 810 C C . THR A 1 106 ? -1.012 12.105 9.947 1.00 94.69 106 THR A C 1
ATOM 812 O O . THR A 1 106 ? 0.054 11.521 10.136 1.00 94.69 106 THR A O 1
ATOM 815 N N . VAL A 1 107 ? -1.539 12.912 10.875 1.00 96.38 107 VAL A N 1
ATOM 816 C CA . VAL A 1 107 ? -0.875 13.197 12.162 1.00 96.38 107 VAL A CA 1
ATOM 817 C C . VAL A 1 107 ? -0.885 11.966 13.074 1.00 96.38 107 VAL A C 1
ATOM 819 O O . VAL A 1 107 ? 0.139 11.604 13.657 1.00 96.38 107 VAL A O 1
ATOM 822 N N . GLU A 1 108 ? -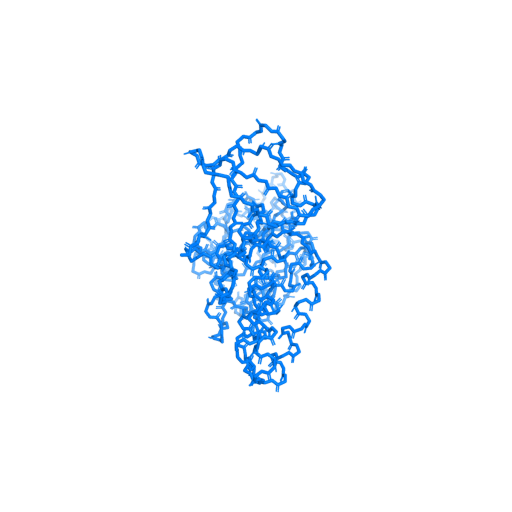2.032 11.303 13.200 1.00 96.19 108 GLU A N 1
ATOM 823 C CA . GLU A 1 108 ? -2.200 10.081 13.988 1.00 96.19 108 GLU A CA 1
ATOM 824 C C . GLU A 1 108 ? -1.401 8.916 13.403 1.00 96.19 108 GLU A C 1
ATOM 826 O O . GLU A 1 108 ? -0.779 8.169 14.165 1.00 96.19 108 GLU A O 1
ATOM 831 N N . LEU A 1 109 ? -1.371 8.821 12.070 1.00 97.12 109 LEU A N 1
ATOM 832 C CA . LEU A 1 109 ? -0.585 7.862 11.308 1.00 97.12 109 LEU A CA 1
ATOM 833 C C . LEU A 1 109 ? 0.904 8.015 11.611 1.00 97.12 109 LEU A C 1
ATOM 835 O O . LEU A 1 109 ? 1.536 7.038 12.005 1.00 97.12 109 LEU A O 1
ATOM 839 N N . ALA A 1 110 ? 1.455 9.228 11.490 1.00 98.06 110 ALA A N 1
ATOM 840 C CA . ALA A 1 110 ? 2.868 9.488 11.764 1.00 98.06 110 ALA A CA 1
ATOM 841 C C . ALA A 1 110 ? 3.253 9.069 13.191 1.00 98.06 110 ALA A C 1
ATOM 843 O O . ALA A 1 110 ? 4.218 8.331 13.391 1.00 98.06 110 ALA A O 1
ATOM 844 N N . ARG A 1 111 ? 2.434 9.456 14.177 1.00 98.12 111 ARG A N 1
ATOM 845 C CA . ARG A 1 111 ? 2.628 9.067 15.580 1.00 98.12 111 ARG A CA 1
ATOM 846 C C . ARG A 1 111 ? 2.557 7.552 15.772 1.00 98.12 111 ARG A C 1
ATOM 848 O O . ARG A 1 111 ? 3.373 6.976 16.481 1.00 98.12 111 ARG A O 1
ATOM 855 N N . GLY A 1 112 ? 1.573 6.892 15.164 1.00 97.88 112 GLY A N 1
ATOM 856 C CA . GLY A 1 112 ? 1.409 5.445 15.279 1.00 97.88 112 GLY A CA 1
ATOM 857 C C . GLY A 1 112 ? 2.551 4.665 14.618 1.00 97.88 112 GLY A C 1
ATOM 858 O O . GLY A 1 112 ? 2.990 3.655 15.164 1.00 97.88 112 GLY A O 1
ATOM 859 N N . VAL A 1 113 ? 3.065 5.144 13.481 1.00 98.31 113 VAL A N 1
ATOM 860 C CA . VAL A 1 113 ? 4.239 4.574 12.802 1.00 98.31 113 VAL A CA 1
ATOM 861 C C . VAL A 1 113 ? 5.482 4.690 13.681 1.00 98.31 113 VAL A C 1
ATOM 863 O O . VAL A 1 113 ? 6.218 3.714 13.822 1.00 98.31 113 VAL A O 1
ATOM 866 N N . GLU A 1 114 ? 5.695 5.845 14.313 1.00 98.50 114 GLU A N 1
ATOM 867 C CA . GLU A 1 114 ? 6.795 6.051 15.257 1.00 98.50 114 GLU A CA 1
ATOM 868 C C . GLU A 1 114 ? 6.685 5.106 16.465 1.00 98.50 114 GLU A C 1
ATOM 870 O O . GLU A 1 114 ? 7.641 4.405 16.796 1.00 98.50 114 GLU A O 1
ATOM 875 N N . GLU A 1 115 ? 5.502 5.010 17.080 1.00 98.19 115 GLU A N 1
ATOM 876 C CA . GLU A 1 115 ? 5.232 4.092 18.194 1.00 98.19 115 GLU A CA 1
ATOM 877 C C . GLU A 1 115 ? 5.499 2.626 17.809 1.00 98.19 115 GLU A C 1
ATOM 879 O O . GLU A 1 115 ? 6.171 1.903 18.548 1.00 98.19 115 GLU A O 1
ATOM 884 N N . LEU A 1 116 ? 5.019 2.190 16.638 1.00 98.38 116 LEU A N 1
ATOM 885 C CA . LEU A 1 116 ? 5.229 0.832 16.130 1.00 98.38 116 LEU A CA 1
ATOM 886 C C . LEU A 1 116 ? 6.712 0.558 15.849 1.00 98.38 116 LEU A C 1
ATOM 888 O O . LEU A 1 116 ? 7.209 -0.517 16.184 1.00 98.38 116 LEU A O 1
ATOM 892 N N . SER A 1 117 ? 7.424 1.527 15.270 1.00 98.44 117 SER A N 1
ATOM 893 C CA . SER A 1 117 ? 8.863 1.437 15.010 1.00 98.44 117 SER A CA 1
ATOM 894 C C . SER A 1 117 ? 9.666 1.321 16.309 1.00 98.44 117 SER A C 1
ATOM 896 O O . SER A 1 117 ? 10.526 0.447 16.431 1.00 98.44 117 SER A O 1
ATOM 898 N N . ASN A 1 118 ? 9.345 2.143 17.312 1.00 98.38 118 ASN A N 1
ATOM 899 C CA . ASN A 1 118 ? 10.008 2.130 18.616 1.00 98.38 118 ASN A CA 1
ATOM 900 C C . ASN A 1 118 ? 9.776 0.808 19.356 1.00 98.38 118 ASN A C 1
ATOM 902 O O . ASN A 1 118 ? 10.729 0.210 19.860 1.00 98.38 118 ASN A O 1
ATOM 906 N N . LEU A 1 119 ? 8.539 0.302 19.362 1.00 98.25 119 LEU A N 1
ATOM 907 C CA . LEU A 1 119 ? 8.221 -1.007 19.932 1.00 98.25 119 LEU A CA 1
ATOM 908 C C . LEU A 1 119 ? 8.979 -2.127 19.204 1.00 98.25 119 LEU A C 1
ATOM 910 O O . LEU A 1 119 ? 9.573 -3.003 19.834 1.00 98.25 119 LEU A O 1
ATOM 914 N N . ALA A 1 120 ? 8.989 -2.085 17.869 1.00 98.19 120 ALA A N 1
ATOM 915 C CA . ALA A 1 120 ? 9.691 -3.065 17.055 1.00 98.19 120 ALA A CA 1
ATOM 916 C C . ALA A 1 120 ? 11.199 -3.075 17.326 1.00 98.19 120 ALA A C 1
ATOM 918 O O . ALA A 1 120 ? 11.800 -4.146 17.360 1.00 98.19 120 ALA A O 1
ATOM 919 N N . ALA A 1 121 ? 11.807 -1.908 17.546 1.00 98.12 121 ALA A N 1
ATOM 920 C CA . ALA A 1 121 ? 13.213 -1.793 17.912 1.00 98.12 121 ALA A CA 1
ATOM 921 C C . ALA A 1 121 ? 13.482 -2.341 19.322 1.00 98.12 121 ALA A C 1
ATOM 923 O O . ALA A 1 121 ? 14.385 -3.161 19.489 1.00 98.12 121 ALA A O 1
ATOM 924 N N . ALA A 1 122 ? 12.673 -1.947 20.311 1.00 98.00 122 ALA A N 1
ATOM 925 C CA . ALA A 1 122 ? 12.837 -2.352 21.708 1.00 98.00 122 ALA A CA 1
ATOM 926 C C . ALA A 1 122 ? 12.762 -3.876 21.903 1.00 98.00 122 ALA A C 1
ATOM 928 O O . ALA A 1 122 ? 13.525 -4.438 22.685 1.00 98.00 122 ALA A O 1
ATOM 929 N N . PHE A 1 123 ? 11.876 -4.545 21.161 1.00 97.81 123 PHE A N 1
ATOM 930 C CA . PHE A 1 123 ? 11.644 -5.990 21.264 1.00 97.81 123 PHE A CA 1
ATOM 931 C C . PHE A 1 123 ? 12.172 -6.790 20.064 1.00 97.81 123 PHE A C 1
ATOM 933 O O . PHE A 1 123 ? 11.897 -7.981 19.944 1.00 97.81 123 PHE A O 1
ATOM 940 N N . GLN A 1 124 ? 12.927 -6.151 19.165 1.00 97.19 124 GLN A N 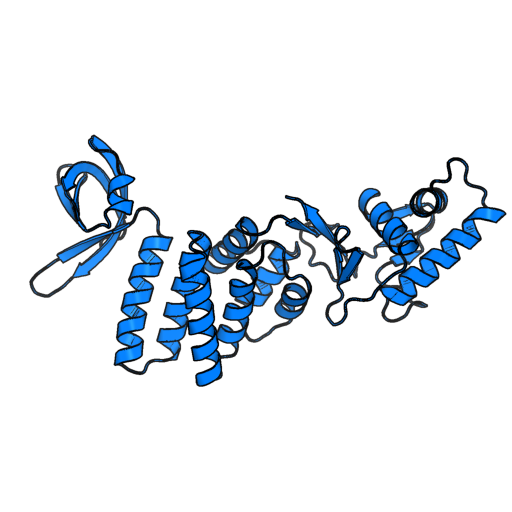1
ATOM 941 C CA . GLN A 1 124 ? 13.510 -6.766 17.965 1.00 97.19 124 GLN A CA 1
ATOM 942 C C . GLN A 1 124 ? 12.485 -7.457 17.037 1.00 97.19 124 GLN A C 1
ATOM 944 O O . GLN A 1 124 ? 12.802 -8.414 16.323 1.00 97.19 124 GLN A O 1
ATOM 949 N N . PHE A 1 125 ? 11.248 -6.954 16.989 1.00 97.75 125 PHE A N 1
ATOM 950 C CA . PHE A 1 125 ? 10.201 -7.482 16.115 1.00 97.75 125 PHE A CA 1
ATOM 951 C C . PHE A 1 125 ? 10.431 -7.070 14.657 1.00 97.75 125 PHE A C 1
ATOM 953 O O . PHE A 1 125 ? 9.979 -6.018 14.198 1.00 97.75 125 PHE A O 1
ATOM 960 N N . ARG A 1 126 ? 11.100 -7.938 13.887 1.00 96.88 126 ARG A N 1
ATOM 961 C CA . ARG A 1 126 ? 11.406 -7.680 12.469 1.00 96.88 126 ARG A CA 1
ATOM 962 C C . ARG A 1 126 ? 10.159 -7.369 11.636 1.00 96.88 126 ARG A C 1
ATOM 964 O O . ARG A 1 126 ? 10.175 -6.379 10.909 1.00 96.88 126 ARG A O 1
ATOM 971 N N . ARG A 1 127 ? 9.076 -8.141 11.800 1.00 96.19 127 ARG A N 1
ATOM 972 C CA . ARG A 1 127 ? 7.797 -7.937 11.090 1.00 96.19 127 ARG A CA 1
ATOM 973 C C . ARG A 1 127 ? 7.273 -6.509 11.248 1.00 96.19 127 ARG A C 1
ATOM 975 O O . ARG A 1 127 ? 6.956 -5.855 10.258 1.00 96.19 127 ARG A O 1
ATOM 982 N N . TYR A 1 128 ? 7.199 -6.012 12.483 1.00 97.50 128 TYR A N 1
ATOM 983 C CA . TYR A 1 128 ? 6.663 -4.678 12.766 1.00 97.50 128 TYR A CA 1
ATOM 984 C C . TYR A 1 128 ? 7.587 -3.563 12.301 1.00 97.50 128 TYR A C 1
ATOM 986 O O . TYR A 1 128 ? 7.102 -2.551 11.813 1.00 97.50 128 TYR A O 1
ATOM 994 N N . ARG A 1 129 ? 8.907 -3.764 12.359 1.00 97.44 129 ARG A N 1
ATOM 995 C CA . ARG A 1 129 ? 9.871 -2.815 11.792 1.00 97.44 129 ARG A CA 1
ATOM 996 C C . ARG A 1 129 ? 9.666 -2.650 10.284 1.00 97.44 129 ARG A C 1
ATOM 998 O O . ARG A 1 129 ? 9.669 -1.530 9.785 1.00 97.44 129 ARG A O 1
ATOM 1005 N N . VAL A 1 130 ? 9.476 -3.756 9.562 1.00 97.06 130 VAL A N 1
ATOM 1006 C CA . VAL A 1 130 ? 9.202 -3.735 8.116 1.00 97.06 130 VAL A CA 1
ATOM 1007 C C . VAL A 1 130 ? 7.876 -3.031 7.837 1.00 97.06 130 VAL A C 1
ATOM 1009 O O . VAL A 1 130 ? 7.825 -2.114 7.025 1.00 97.06 130 VAL A O 1
ATOM 1012 N N . LEU A 1 131 ? 6.811 -3.401 8.549 1.00 97.06 131 LEU A N 1
ATOM 1013 C CA . LEU A 1 131 ? 5.490 -2.804 8.345 1.00 97.06 131 LEU A CA 1
ATOM 1014 C C . LEU A 1 131 ? 5.441 -1.317 8.707 1.00 97.06 131 LEU A C 1
ATOM 1016 O O . LEU A 1 131 ? 4.834 -0.550 7.969 1.00 97.06 131 LEU A O 1
ATOM 1020 N N . ALA A 1 132 ? 6.122 -0.889 9.772 1.00 97.94 132 ALA A N 1
ATOM 1021 C CA . ALA A 1 132 ? 6.235 0.524 10.126 1.00 97.94 132 ALA A CA 1
ATOM 1022 C C . ALA A 1 132 ? 6.910 1.327 9.007 1.00 97.94 132 ALA A C 1
ATOM 1024 O O . ALA A 1 132 ? 6.431 2.402 8.660 1.00 97.94 132 ALA A O 1
ATOM 1025 N N . ARG A 1 133 ? 7.970 0.789 8.384 1.00 97.69 133 ARG A N 1
ATOM 1026 C CA . ARG A 1 133 ? 8.610 1.430 7.223 1.00 97.69 133 ARG A CA 1
ATOM 1027 C C . ARG A 1 133 ? 7.664 1.514 6.025 1.00 97.69 133 ARG A C 1
ATOM 1029 O O . ARG A 1 133 ? 7.589 2.568 5.406 1.00 97.69 133 ARG A O 1
ATOM 1036 N N . LEU A 1 134 ? 6.939 0.434 5.716 1.00 97.25 134 LEU A N 1
ATOM 1037 C CA . LEU A 1 134 ? 6.023 0.399 4.569 1.00 97.25 134 LEU A CA 1
ATOM 1038 C C . LEU A 1 134 ? 4.900 1.415 4.755 1.00 97.25 134 LEU A C 1
ATOM 1040 O O . LEU A 1 134 ? 4.694 2.274 3.908 1.00 97.25 134 LEU A O 1
ATOM 1044 N N . VAL A 1 135 ? 4.209 1.354 5.891 1.00 97.06 135 VAL A N 1
ATOM 1045 C CA . VAL A 1 135 ? 3.106 2.265 6.212 1.00 97.06 135 VAL A CA 1
ATOM 1046 C C . VAL A 1 135 ? 3.603 3.707 6.332 1.00 97.06 135 VAL A C 1
ATOM 1048 O O . VAL A 1 135 ? 2.945 4.623 5.851 1.00 97.06 135 VAL A O 1
ATOM 1051 N N . GLY A 1 136 ? 4.794 3.915 6.900 1.00 97.12 136 GLY A N 1
ATOM 1052 C CA . GLY A 1 136 ? 5.433 5.226 7.004 1.00 97.12 136 GLY A CA 1
ATOM 1053 C C . GLY A 1 136 ? 5.717 5.889 5.655 1.00 97.12 136 GLY A C 1
ATOM 1054 O O . GLY A 1 136 ? 5.671 7.112 5.575 1.00 97.12 136 GLY A O 1
ATOM 1055 N N . SER A 1 137 ? 5.918 5.117 4.581 1.00 95.94 137 SER A N 1
ATOM 1056 C CA . SER A 1 137 ? 6.084 5.675 3.227 1.00 95.94 137 SER A CA 1
ATOM 1057 C C . SER A 1 137 ? 4.836 6.399 2.698 1.00 95.94 137 SER A C 1
ATOM 1059 O O . SER A 1 137 ? 4.938 7.199 1.773 1.00 95.94 137 SER A O 1
ATOM 1061 N N . ALA A 1 138 ? 3.665 6.196 3.317 1.00 95.38 138 ALA A N 1
ATOM 1062 C CA . ALA A 1 138 ? 2.464 6.984 3.040 1.00 95.38 138 ALA A CA 1
ATOM 1063 C C . ALA A 1 138 ? 2.571 8.441 3.526 1.00 95.38 138 ALA A C 1
ATOM 1065 O O . ALA A 1 138 ? 1.750 9.279 3.170 1.00 95.38 138 ALA A O 1
ATOM 1066 N N . LEU A 1 139 ? 3.535 8.785 4.381 1.00 94.81 139 LEU A N 1
ATOM 1067 C CA . LEU A 1 139 ? 3.705 10.181 4.796 1.00 94.81 139 LEU A CA 1
ATOM 1068 C C . LEU A 1 139 ? 4.223 11.052 3.642 1.00 94.81 139 LEU A C 1
ATOM 1070 O O . LEU A 1 139 ? 3.954 12.254 3.618 1.00 94.81 139 LEU A O 1
ATOM 1074 N N . GLU A 1 140 ? 4.868 10.426 2.658 1.00 94.38 140 GLU A N 1
ATOM 1075 C CA . GLU A 1 140 ? 5.336 11.051 1.429 1.00 94.38 140 GLU A CA 1
ATOM 1076 C C . GLU A 1 140 ? 4.248 11.069 0.345 1.00 94.38 140 GLU A C 1
ATOM 1078 O O . GLU A 1 140 ? 3.372 10.206 0.278 1.00 94.38 140 GLU A O 1
ATOM 1083 N N . GLU A 1 141 ? 4.300 12.069 -0.536 1.00 91.44 141 GLU A N 1
ATOM 1084 C CA . GLU A 1 141 ? 3.327 12.225 -1.632 1.00 91.44 141 GLU A CA 1
ATOM 1085 C C . GLU A 1 141 ? 3.671 11.394 -2.875 1.00 91.44 141 GLU A C 1
ATOM 1087 O O . GLU A 1 141 ? 2.846 11.268 -3.777 1.00 91.44 141 GLU A O 1
ATOM 1092 N N . GLU A 1 142 ? 4.875 10.832 -2.927 1.00 92.94 142 GLU A N 1
ATOM 1093 C CA . GLU A 1 142 ? 5.371 9.997 -4.020 1.00 92.94 142 GLU A CA 1
ATOM 1094 C C . GLU A 1 142 ? 5.795 8.627 -3.475 1.00 92.94 142 GLU A C 1
ATOM 1096 O O . GLU A 1 142 ? 6.300 8.554 -2.352 1.00 92.94 142 GLU A O 1
ATOM 1101 N N . PRO A 1 143 ? 5.648 7.546 -4.259 1.00 93.50 143 PRO A N 1
ATOM 1102 C CA . PRO A 1 143 ? 6.077 6.218 -3.847 1.00 93.50 143 PRO A CA 1
ATOM 1103 C C . PRO A 1 143 ? 7.595 6.153 -3.638 1.00 93.50 143 PRO A C 1
ATOM 1105 O O . PRO A 1 143 ? 8.383 6.547 -4.503 1.00 93.50 143 PRO A O 1
ATOM 1108 N N . ASP A 1 144 ? 8.018 5.568 -2.516 1.00 92.88 144 ASP A N 1
ATOM 1109 C CA . ASP A 1 144 ? 9.414 5.188 -2.284 1.00 92.88 144 ASP A CA 1
ATOM 1110 C C . ASP A 1 144 ? 9.714 3.868 -3.009 1.00 92.88 144 ASP A C 1
ATOM 1112 O O . ASP A 1 144 ? 9.646 2.774 -2.449 1.00 92.88 144 ASP A O 1
ATOM 1116 N N . VAL A 1 145 ? 9.993 3.963 -4.308 1.00 92.88 145 VAL A N 1
ATOM 1117 C CA . VAL A 1 145 ? 10.253 2.790 -5.153 1.00 92.88 145 VAL A CA 1
ATOM 1118 C C . VAL A 1 145 ? 11.434 1.935 -4.669 1.00 92.88 145 VAL A C 1
ATOM 1120 O O . VAL A 1 145 ? 11.272 0.714 -4.631 1.00 92.88 145 VAL A O 1
ATOM 1123 N N . PRO A 1 146 ? 12.591 2.500 -4.263 1.00 91.38 146 PRO A N 1
ATOM 1124 C CA . PRO A 1 146 ? 13.654 1.717 -3.634 1.00 91.38 146 PRO A CA 1
ATOM 1125 C C . PRO A 1 146 ? 13.173 0.891 -2.437 1.00 91.38 146 PRO A C 1
ATOM 1127 O O . PRO A 1 146 ? 13.507 -0.289 -2.330 1.00 91.38 146 PRO A O 1
ATOM 1130 N N . LEU A 1 147 ? 12.362 1.485 -1.556 1.00 92.81 147 LEU A N 1
ATOM 1131 C CA . LEU A 1 147 ? 11.790 0.772 -0.419 1.00 92.81 147 LEU A CA 1
ATOM 1132 C C . LEU A 1 147 ? 10.883 -0.378 -0.866 1.00 92.81 147 LEU A C 1
ATOM 1134 O O . LEU A 1 147 ? 10.998 -1.476 -0.325 1.00 92.81 147 LEU A O 1
ATOM 1138 N N . LEU A 1 148 ? 10.008 -0.150 -1.848 1.00 94.19 148 LEU A N 1
ATOM 1139 C CA . LEU A 1 148 ? 9.094 -1.177 -2.356 1.00 94.19 148 LEU A CA 1
ATOM 1140 C C . LEU A 1 148 ? 9.846 -2.355 -2.989 1.00 94.19 148 LEU A C 1
ATOM 1142 O O . LEU A 1 148 ? 9.515 -3.508 -2.711 1.00 94.19 148 LEU A O 1
ATOM 1146 N N . LEU A 1 149 ? 10.881 -2.080 -3.790 1.00 91.44 149 LEU A N 1
ATOM 1147 C CA . LEU A 1 149 ? 11.725 -3.122 -4.382 1.00 91.44 149 LEU A CA 1
ATOM 1148 C C . LEU A 1 149 ? 12.414 -3.961 -3.299 1.00 91.44 149 LEU A C 1
ATOM 1150 O O . LEU A 1 149 ? 12.389 -5.186 -3.377 1.00 91.44 149 LEU A O 1
ATOM 1154 N N . ALA A 1 150 ? 12.951 -3.318 -2.259 1.00 90.62 150 ALA A N 1
ATOM 1155 C CA . ALA A 1 150 ? 13.561 -4.021 -1.133 1.00 90.62 150 ALA A CA 1
ATOM 1156 C C . ALA A 1 150 ? 12.537 -4.848 -0.330 1.00 90.62 150 ALA A C 1
ATOM 1158 O O . ALA A 1 150 ? 12.835 -5.951 0.120 1.00 90.62 150 ALA A O 1
ATOM 1159 N N . MET A 1 151 ? 11.317 -4.337 -0.149 1.00 92.38 151 MET A N 1
ATOM 1160 C CA . MET A 1 151 ? 10.272 -5.007 0.634 1.00 92.38 151 MET A CA 1
ATOM 1161 C C . MET A 1 151 ? 9.707 -6.253 -0.026 1.00 92.38 151 MET A C 1
ATOM 1163 O O . MET A 1 151 ? 9.287 -7.161 0.687 1.00 92.38 151 MET A O 1
ATOM 1167 N N . ARG A 1 152 ? 9.697 -6.323 -1.358 1.00 87.00 152 ARG A N 1
ATOM 1168 C CA . ARG A 1 152 ? 9.293 -7.533 -2.084 1.00 87.00 152 ARG A CA 1
ATOM 1169 C C . ARG A 1 152 ? 10.109 -8.759 -1.664 1.00 87.00 152 ARG A C 1
ATOM 1171 O O . ARG A 1 152 ? 9.584 -9.867 -1.646 1.00 87.00 152 ARG A O 1
ATOM 1178 N N . GLU A 1 153 ? 11.382 -8.555 -1.348 1.00 86.12 153 GLU A N 1
ATOM 1179 C CA . GLU A 1 153 ? 12.339 -9.619 -1.028 1.00 86.12 153 GLU A CA 1
ATOM 1180 C C . GLU A 1 153 ? 12.455 -9.866 0.488 1.00 86.12 153 GLU A C 1
ATOM 1182 O O . GLU A 1 153 ? 13.197 -10.741 0.927 1.00 86.12 153 GLU A O 1
ATOM 1187 N N . GLU A 1 154 ? 11.702 -9.120 1.301 1.00 89.19 154 GLU A N 1
ATOM 1188 C CA . GLU A 1 154 ? 11.746 -9.195 2.759 1.00 89.19 154 GLU A CA 1
ATOM 1189 C C . GLU A 1 154 ? 10.916 -10.373 3.294 1.00 89.19 154 GLU A C 1
ATOM 1191 O O . GLU A 1 154 ? 9.689 -10.424 3.172 1.00 89.19 154 GLU A O 1
ATOM 1196 N N . ASP A 1 155 ? 11.586 -11.306 3.968 1.00 92.44 155 ASP A N 1
ATOM 1197 C CA . ASP A 1 155 ? 10.985 -12.526 4.509 1.00 92.44 155 ASP A CA 1
ATOM 1198 C C . ASP A 1 155 ? 10.287 -12.308 5.861 1.00 92.44 155 ASP A C 1
ATOM 1200 O O . ASP A 1 155 ? 9.357 -13.040 6.215 1.00 92.44 155 ASP A O 1
ATOM 1204 N N . ALA A 1 156 ? 10.665 -11.265 6.609 1.00 94.19 156 ALA A N 1
ATOM 1205 C CA . ALA A 1 156 ? 10.106 -11.002 7.932 1.00 94.19 156 ALA A CA 1
ATOM 1206 C C . ALA A 1 156 ? 8.621 -10.603 7.916 1.00 94.19 156 ALA A C 1
ATOM 1208 O O . ALA A 1 156 ? 7.967 -10.627 8.963 1.00 94.19 156 ALA A O 1
ATOM 1209 N N . SER A 1 157 ? 8.077 -10.194 6.766 1.00 94.69 157 SER A N 1
ATOM 1210 C CA . SER A 1 157 ? 6.661 -9.853 6.624 1.00 94.69 157 SER A CA 1
ATOM 1211 C C . SER A 1 157 ? 6.133 -10.211 5.232 1.00 94.69 157 SER A C 1
ATOM 1213 O O . SER A 1 157 ? 6.176 -9.378 4.324 1.00 94.69 157 SER A O 1
ATOM 1215 N N . PRO A 1 158 ? 5.512 -11.395 5.071 1.00 93.88 158 PRO A N 1
ATOM 1216 C CA . PRO A 1 158 ? 4.855 -11.773 3.820 1.00 93.88 158 PRO A CA 1
ATOM 1217 C C . PRO A 1 158 ? 3.778 -10.775 3.373 1.00 93.88 158 PRO A C 1
ATOM 1219 O O . PRO A 1 158 ? 3.546 -10.610 2.181 1.00 93.88 158 PRO A O 1
ATOM 1222 N N . MET A 1 159 ? 3.123 -10.093 4.320 1.00 94.38 159 MET A N 1
ATOM 1223 C CA . MET A 1 159 ? 2.174 -9.017 4.018 1.00 94.38 159 MET A CA 1
ATOM 1224 C C . MET A 1 159 ? 2.866 -7.826 3.349 1.00 94.38 159 MET A C 1
ATOM 1226 O O . MET A 1 159 ? 2.392 -7.349 2.323 1.00 94.38 159 MET A O 1
ATOM 1230 N N . ALA A 1 160 ? 4.000 -7.370 3.892 1.00 95.56 160 ALA A N 1
ATOM 1231 C CA . ALA A 1 160 ? 4.739 -6.252 3.309 1.00 95.56 160 ALA A CA 1
ATOM 1232 C C . ALA A 1 160 ? 5.241 -6.594 1.902 1.00 95.56 160 ALA A C 1
ATOM 1234 O O . ALA A 1 160 ? 5.069 -5.788 0.994 1.00 95.56 160 ALA A O 1
ATOM 1235 N N . ALA A 1 161 ? 5.771 -7.807 1.716 1.00 94.56 161 ALA A N 1
ATOM 1236 C CA . ALA A 1 161 ? 6.231 -8.290 0.419 1.00 94.56 161 ALA A CA 1
ATOM 1237 C C . ALA A 1 161 ? 5.108 -8.317 -0.627 1.00 94.56 161 ALA A C 1
ATOM 1239 O O . ALA A 1 161 ? 5.272 -7.779 -1.721 1.00 94.56 161 ALA A O 1
ATOM 1240 N N . ARG A 1 162 ? 3.935 -8.873 -0.286 1.00 94.69 162 ARG A N 1
ATOM 1241 C CA . ARG A 1 162 ? 2.782 -8.918 -1.204 1.00 94.69 162 ARG A CA 1
ATOM 1242 C C . ARG A 1 162 ? 2.243 -7.531 -1.539 1.00 94.69 162 ARG A C 1
ATOM 1244 O O . ARG A 1 162 ? 1.962 -7.259 -2.704 1.00 94.69 162 ARG A O 1
ATOM 1251 N N . VAL A 1 163 ? 2.102 -6.656 -0.541 1.00 95.75 163 VAL A N 1
ATOM 1252 C CA . VAL A 1 163 ? 1.630 -5.281 -0.759 1.00 95.75 163 VAL A CA 1
ATOM 1253 C C . VAL A 1 163 ? 2.631 -4.500 -1.607 1.00 95.75 163 VAL A C 1
ATOM 1255 O O . VAL A 1 163 ? 2.218 -3.842 -2.557 1.00 95.75 163 VAL A O 1
ATOM 1258 N N . ALA A 1 164 ? 3.933 -4.614 -1.335 1.00 95.31 164 ALA A N 1
ATOM 1259 C CA . ALA A 1 164 ? 4.970 -3.956 -2.123 1.00 95.31 164 ALA A CA 1
ATOM 1260 C C . ALA A 1 164 ? 4.993 -4.449 -3.577 1.00 95.31 164 ALA A C 1
ATOM 1262 O O . ALA A 1 164 ? 4.967 -3.628 -4.490 1.00 95.31 164 ALA A O 1
ATOM 1263 N N . ALA A 1 165 ? 4.937 -5.766 -3.804 1.00 93.31 165 ALA A N 1
ATOM 1264 C CA . ALA A 1 165 ? 4.843 -6.340 -5.147 1.00 93.31 165 ALA A CA 1
ATOM 1265 C C . ALA A 1 165 ? 3.601 -5.831 -5.901 1.00 93.31 165 ALA A C 1
ATOM 1267 O O . ALA A 1 165 ? 3.690 -5.439 -7.062 1.00 93.31 165 ALA A O 1
ATOM 1268 N N . CYS A 1 166 ? 2.447 -5.759 -5.232 1.00 94.12 166 CYS A N 1
ATOM 1269 C CA . CYS A 1 166 ? 1.218 -5.225 -5.818 1.00 94.12 166 CYS A CA 1
ATOM 1270 C C . CYS A 1 166 ? 1.309 -3.717 -6.119 1.00 94.12 166 CYS A C 1
ATOM 1272 O O . CYS A 1 166 ? 0.820 -3.269 -7.154 1.00 94.12 166 CYS A O 1
ATOM 1274 N N . LEU A 1 167 ? 1.947 -2.920 -5.252 1.00 94.38 167 LEU A N 1
ATOM 1275 C CA . LEU A 1 167 ? 2.186 -1.485 -5.482 1.00 94.38 167 LEU A CA 1
ATOM 1276 C C . LEU A 1 167 ? 3.171 -1.228 -6.626 1.00 94.38 167 LEU A C 1
ATOM 1278 O O . LEU A 1 167 ? 3.114 -0.166 -7.239 1.00 94.38 167 LEU A O 1
ATOM 1282 N N . LEU A 1 168 ? 4.032 -2.200 -6.929 1.00 93.12 168 LEU A N 1
ATOM 1283 C CA . LEU A 1 168 ? 4.913 -2.200 -8.093 1.00 93.12 168 LEU A CA 1
ATOM 1284 C C . LEU A 1 168 ? 4.213 -2.687 -9.377 1.00 93.12 168 LEU A C 1
ATOM 1286 O O . LEU A 1 168 ? 4.825 -2.666 -10.436 1.00 93.12 168 LEU A O 1
ATOM 1290 N N . GLY A 1 169 ? 2.940 -3.096 -9.332 1.00 89.12 169 GLY A N 1
ATOM 1291 C CA . GLY A 1 169 ? 2.208 -3.578 -10.513 1.00 89.12 169 GLY A CA 1
ATOM 1292 C C . GLY A 1 169 ? 2.173 -5.099 -10.686 1.00 89.12 169 GLY A C 1
ATOM 1293 O O . GLY A 1 169 ? 1.638 -5.601 -11.676 1.00 89.12 169 GLY A O 1
ATOM 1294 N N . GLY A 1 170 ? 2.698 -5.839 -9.710 1.00 89.69 170 GLY A N 1
ATOM 1295 C CA . GLY A 1 170 ? 2.538 -7.282 -9.624 1.00 89.69 170 GLY A CA 1
ATOM 1296 C C . GLY A 1 170 ? 1.083 -7.723 -9.379 1.00 89.69 170 GLY A C 1
ATOM 1297 O O . GLY A 1 170 ? 0.142 -6.928 -9.451 1.00 89.69 170 GLY A O 1
ATOM 1298 N N . PRO A 1 171 ? 0.867 -9.017 -9.088 1.00 88.50 171 PRO A N 1
ATOM 1299 C CA . PRO A 1 171 ? -0.467 -9.575 -8.891 1.00 88.50 171 PRO A CA 1
ATOM 1300 C C . PRO A 1 171 ? -1.275 -8.866 -7.787 1.00 88.50 171 PRO A C 1
ATOM 1302 O O . PRO A 1 171 ? -0.708 -8.493 -6.757 1.00 88.50 171 PRO A O 1
ATOM 1305 N N . PRO A 1 172 ? -2.608 -8.742 -7.943 1.00 89.50 172 PRO A N 1
ATOM 1306 C CA . PRO A 1 172 ? -3.449 -8.083 -6.952 1.00 89.50 172 PRO A CA 1
ATOM 1307 C C . PRO A 1 172 ? -3.510 -8.873 -5.641 1.00 89.50 172 PRO A C 1
ATOM 1309 O O . PRO A 1 172 ? -3.659 -10.101 -5.629 1.00 89.50 172 PRO A O 1
ATOM 1312 N N . VAL A 1 173 ? -3.472 -8.148 -4.525 1.00 90.44 173 VAL A N 1
ATOM 1313 C CA . VAL A 1 173 ? -3.661 -8.716 -3.186 1.00 90.44 173 VAL A CA 1
ATOM 1314 C C . VAL A 1 173 ? -5.117 -9.132 -2.939 1.00 90.44 173 VAL A C 1
ATOM 1316 O O . VAL A 1 173 ? -6.055 -8.502 -3.426 1.00 90.44 173 VAL A O 1
ATOM 1319 N N . ARG A 1 174 ? -5.320 -10.215 -2.174 1.00 84.81 174 ARG A N 1
ATOM 1320 C CA . ARG A 1 174 ? -6.657 -10.788 -1.894 1.00 84.81 174 ARG A CA 1
ATOM 1321 C C . ARG A 1 174 ? -7.093 -10.658 -0.435 1.00 84.81 174 ARG A C 1
ATOM 1323 O O . ARG A 1 174 ? -8.292 -10.569 -0.164 1.00 84.81 174 ARG A O 1
ATOM 1330 N N . ASP A 1 175 ? -6.140 -10.648 0.493 1.00 91.19 175 ASP A N 1
ATOM 1331 C CA . ASP A 1 175 ? -6.417 -10.512 1.923 1.00 91.19 175 ASP A CA 1
ATOM 1332 C C . ASP A 1 175 ? -6.997 -9.124 2.255 1.00 91.19 175 ASP A C 1
ATOM 1334 O O . ASP A 1 175 ? -6.746 -8.147 1.547 1.00 91.19 175 ASP A O 1
ATOM 1338 N N . ALA A 1 176 ? -7.830 -9.036 3.295 1.00 87.12 176 ALA A N 1
ATOM 1339 C CA . ALA A 1 176 ? -8.463 -7.778 3.687 1.00 87.12 176 ALA A CA 1
ATOM 1340 C C . ALA A 1 176 ? -7.446 -6.749 4.210 1.00 87.12 176 ALA A C 1
ATOM 1342 O O . ALA A 1 176 ? -7.543 -5.577 3.850 1.00 87.12 176 ALA A O 1
ATOM 1343 N N . MET A 1 177 ? -6.456 -7.178 5.000 1.00 88.00 177 MET A N 1
ATOM 1344 C CA . MET A 1 177 ? -5.408 -6.294 5.516 1.00 88.00 177 MET A CA 1
ATOM 1345 C C . MET A 1 177 ? -4.455 -5.855 4.410 1.00 88.00 177 MET A C 1
ATOM 1347 O O . MET A 1 177 ? -4.110 -4.676 4.335 1.00 88.00 177 MET A O 1
ATOM 1351 N N . ASP A 1 178 ? -4.077 -6.776 3.519 1.00 94.19 178 ASP A N 1
ATOM 1352 C CA . ASP A 1 178 ? -3.252 -6.434 2.360 1.00 94.19 178 ASP A CA 1
ATOM 1353 C C . ASP A 1 178 ? -3.949 -5.379 1.481 1.00 94.19 178 ASP A C 1
ATOM 1355 O O . ASP A 1 178 ? -3.322 -4.400 1.077 1.00 94.19 178 ASP A O 1
ATOM 1359 N N . ARG A 1 179 ? -5.251 -5.561 1.197 1.00 93.19 179 ARG A N 1
ATOM 1360 C CA . ARG A 1 179 ? -6.045 -4.607 0.405 1.00 93.19 179 ARG A CA 1
ATOM 1361 C C . ARG A 1 179 ? -6.130 -3.247 1.073 1.00 93.19 179 ARG A C 1
ATOM 1363 O O . ARG A 1 179 ? -5.892 -2.247 0.410 1.00 93.19 179 ARG A O 1
ATOM 1370 N N . LEU A 1 180 ? -6.398 -3.217 2.375 1.00 91.62 180 LEU A N 1
ATOM 1371 C CA . LEU A 1 180 ? -6.470 -1.979 3.143 1.00 91.62 180 LEU A CA 1
ATOM 1372 C C . LEU A 1 180 ? -5.152 -1.192 3.057 1.00 91.62 180 LEU A C 1
ATOM 1374 O O . LEU A 1 180 ? -5.165 0.008 2.784 1.00 91.62 180 LEU A O 1
ATOM 1378 N N . LEU A 1 181 ? -4.012 -1.870 3.224 1.00 95.12 181 LEU A N 1
ATOM 1379 C CA . LEU A 1 181 ? -2.695 -1.250 3.073 1.00 95.12 181 LEU A CA 1
ATOM 1380 C C . LEU A 1 181 ? -2.443 -0.765 1.646 1.00 95.12 181 LEU A C 1
ATOM 1382 O O . LEU A 1 181 ? -2.013 0.372 1.460 1.00 95.12 181 LEU A O 1
ATOM 1386 N N . TYR A 1 182 ? -2.714 -1.609 0.648 1.00 95.62 182 TYR A N 1
ATOM 1387 C CA . TYR A 1 182 ? -2.548 -1.264 -0.761 1.00 95.62 182 TYR A CA 1
ATOM 1388 C C . TYR A 1 182 ? -3.374 -0.030 -1.143 1.00 95.62 182 TYR A C 1
ATOM 1390 O O . TYR A 1 182 ? -2.834 0.901 -1.739 1.00 95.62 182 TYR A O 1
ATOM 1398 N N . GLU A 1 183 ? -4.660 -0.010 -0.788 1.00 94.38 183 GLU A N 1
ATOM 1399 C CA . GLU A 1 183 ? -5.587 1.083 -1.085 1.00 94.38 183 GLU A CA 1
ATOM 1400 C C . GLU A 1 183 ? -5.185 2.360 -0.349 1.00 94.38 183 GLU A C 1
ATOM 1402 O O . GLU A 1 183 ? -5.137 3.420 -0.969 1.00 94.38 183 GLU A O 1
ATOM 1407 N N . GLY A 1 184 ? -4.821 2.257 0.932 1.00 94.62 184 GLY A N 1
ATOM 1408 C CA . GLY A 1 184 ? -4.384 3.390 1.743 1.00 94.62 184 GLY A CA 1
ATOM 1409 C C . GLY A 1 184 ? -3.089 4.035 1.241 1.00 94.62 184 GLY A C 1
ATOM 1410 O O . GLY A 1 184 ? -3.043 5.247 1.035 1.00 94.62 184 GLY A O 1
ATOM 1411 N N . LEU A 1 185 ? -2.052 3.229 0.977 1.00 95.94 185 LEU A N 1
ATOM 1412 C CA . LEU A 1 185 ? -0.783 3.698 0.400 1.00 95.94 185 LEU A CA 1
ATOM 1413 C C . LEU A 1 185 ? -1.018 4.314 -0.975 1.00 95.94 185 LEU A C 1
ATOM 1415 O O . LEU A 1 185 ? -0.590 5.431 -1.256 1.00 95.94 185 LEU A O 1
ATOM 1419 N N . SER A 1 186 ? -1.781 3.608 -1.810 1.00 93.94 186 SER A N 1
ATOM 1420 C CA . SER A 1 186 ? -2.151 4.091 -3.126 1.00 93.94 186 SER A CA 1
ATOM 1421 C C . SER A 1 186 ? -2.853 5.440 -3.049 1.00 93.94 186 SER A C 1
ATOM 1423 O O . SER A 1 186 ? -2.438 6.368 -3.729 1.00 93.94 186 SER A O 1
ATOM 1425 N N . ALA A 1 187 ? -3.925 5.574 -2.273 1.00 93.38 187 ALA A N 1
ATOM 1426 C CA . ALA A 1 187 ? -4.739 6.789 -2.221 1.00 93.38 187 ALA A CA 1
ATOM 1427 C C . ALA A 1 187 ? -3.929 8.046 -1.866 1.00 93.38 187 ALA A C 1
ATOM 1429 O O . ALA A 1 187 ? -4.310 9.150 -2.252 1.00 93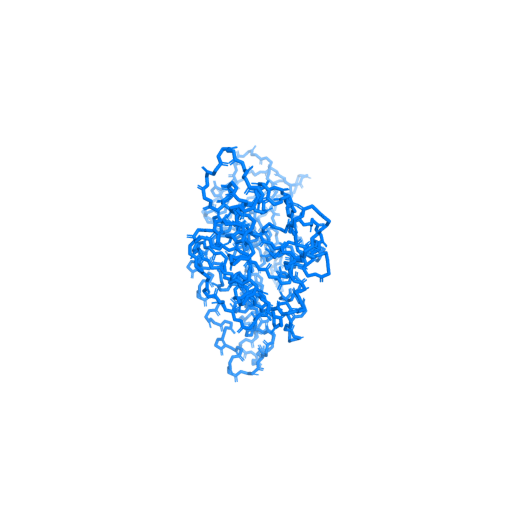.38 187 ALA A O 1
ATOM 1430 N N . ARG A 1 188 ? -2.808 7.875 -1.163 1.00 92.56 188 ARG A N 1
ATOM 1431 C CA . ARG A 1 188 ? -1.977 8.965 -0.670 1.00 92.56 188 ARG A CA 1
ATOM 1432 C C . ARG A 1 188 ? -0.955 9.491 -1.676 1.00 92.56 188 ARG A C 1
ATOM 1434 O O . ARG A 1 188 ? -0.594 10.670 -1.602 1.00 92.56 188 ARG A O 1
ATOM 1441 N N . TRP A 1 189 ? -0.511 8.639 -2.596 1.00 94.38 189 TRP A N 1
ATOM 1442 C CA . TRP A 1 189 ? 0.497 8.980 -3.594 1.00 94.38 189 TRP A CA 1
ATOM 1443 C C . TRP A 1 189 ? -0.105 9.647 -4.830 1.00 94.38 189 TRP A C 1
ATOM 1445 O O . TRP A 1 189 ? -1.164 9.248 -5.313 1.00 94.38 189 TRP A O 1
ATOM 1455 N N . ARG A 1 190 ? 0.604 10.640 -5.376 1.00 93.56 190 ARG A N 1
ATOM 1456 C CA . ARG A 1 190 ? 0.233 11.373 -6.599 1.00 93.56 190 ARG A CA 1
ATOM 1457 C C . ARG A 1 190 ? 0.574 10.633 -7.884 1.00 93.56 190 ARG A C 1
ATOM 1459 O O . ARG A 1 190 ? 0.050 10.978 -8.937 1.00 93.56 190 ARG A O 1
ATOM 1466 N N . SER A 1 191 ? 1.431 9.625 -7.810 1.00 94.12 191 SER A N 1
ATOM 1467 C CA . SER A 1 191 ? 1.823 8.793 -8.942 1.00 94.12 191 SER A CA 1
ATOM 1468 C C . SER A 1 191 ? 1.537 7.310 -8.678 1.00 94.12 191 SER A C 1
ATOM 1470 O O . SER A 1 191 ? 1.111 6.901 -7.587 1.00 94.12 191 SER A O 1
ATOM 1472 N N . ARG A 1 192 ? 1.673 6.490 -9.720 1.00 93.44 192 ARG A N 1
ATOM 1473 C CA . ARG A 1 192 ? 1.590 5.025 -9.679 1.00 93.44 192 ARG A CA 1
ATOM 1474 C C . ARG A 1 192 ? 2.781 4.433 -10.397 1.00 93.44 192 ARG A C 1
ATOM 1476 O O . ARG A 1 192 ? 3.261 4.995 -11.375 1.00 93.44 192 ARG A O 1
ATOM 1483 N N . VAL A 1 193 ? 3.212 3.273 -9.924 1.00 93.81 193 VAL A N 1
ATOM 1484 C CA . VAL A 1 193 ? 4.101 2.404 -10.685 1.00 93.81 193 VAL A CA 1
ATOM 1485 C C . VAL A 1 193 ? 3.226 1.591 -11.635 1.00 93.81 193 VAL A C 1
ATOM 1487 O O . VAL A 1 193 ? 2.349 0.851 -11.194 1.00 93.81 193 VAL A O 1
ATOM 1490 N N . GLU A 1 194 ? 3.435 1.766 -12.934 1.00 92.44 194 GLU A N 1
ATOM 1491 C CA . GLU A 1 194 ? 2.707 1.061 -13.984 1.00 92.44 194 GLU A CA 1
ATOM 1492 C C . GLU A 1 194 ? 3.636 0.052 -14.666 1.00 92.44 194 GLU A C 1
ATOM 1494 O O . GLU A 1 194 ? 4.614 0.455 -15.308 1.00 92.44 194 GLU A O 1
ATOM 1499 N N . PRO A 1 195 ? 3.378 -1.257 -14.524 1.00 92.19 195 PRO A N 1
ATOM 1500 C CA . PRO A 1 195 ? 4.147 -2.278 -15.212 1.00 92.19 195 PRO A CA 1
ATOM 1501 C C . PRO A 1 195 ? 3.815 -2.239 -16.703 1.00 92.19 195 PRO A C 1
ATOM 1503 O O . PRO A 1 195 ? 2.673 -1.990 -17.090 1.00 92.19 195 PRO A O 1
ATOM 1506 N N . LEU A 1 196 ? 4.805 -2.523 -17.548 1.00 91.50 196 LEU A N 1
ATOM 1507 C CA . LEU A 1 196 ? 4.563 -2.644 -18.986 1.00 91.50 196 LEU A CA 1
ATOM 1508 C C . LEU A 1 196 ? 3.621 -3.821 -19.298 1.00 91.50 196 LEU A C 1
ATOM 1510 O O . LEU A 1 196 ? 2.759 -3.722 -20.166 1.00 91.50 196 LEU A O 1
ATOM 1514 N N . GLU A 1 197 ? 3.773 -4.921 -18.558 1.00 87.81 197 GLU A N 1
ATOM 1515 C CA . GLU A 1 197 ? 2.911 -6.099 -18.634 1.00 87.81 197 GLU A CA 1
ATOM 1516 C C . GLU A 1 197 ? 2.113 -6.248 -17.334 1.00 87.81 197 GLU A C 1
ATOM 1518 O O . GLU A 1 197 ? 2.666 -6.557 -16.277 1.00 87.81 197 GLU A O 1
ATOM 1523 N N . ALA A 1 198 ? 0.797 -6.038 -17.406 1.00 84.62 198 ALA A N 1
ATOM 1524 C CA . ALA A 1 198 ? -0.079 -6.101 -16.240 1.00 84.62 198 ALA A CA 1
ATOM 1525 C C . ALA A 1 198 ? -0.044 -7.479 -15.555 1.00 84.62 198 ALA A C 1
ATOM 1527 O O . ALA A 1 198 ? -0.154 -8.521 -16.203 1.00 84.62 198 ALA A O 1
ATOM 1528 N N . GLY A 1 199 ? 0.058 -7.480 -14.223 1.00 82.50 199 GLY A N 1
ATOM 1529 C CA . GLY A 1 199 ? 0.072 -8.700 -13.416 1.00 82.50 199 GLY A CA 1
ATOM 1530 C C . GLY A 1 199 ? 1.427 -9.409 -13.361 1.00 82.50 199 GLY A C 1
ATOM 1531 O O . GLY A 1 199 ? 1.530 -10.435 -12.685 1.00 82.50 199 GLY A O 1
ATOM 1532 N N . ARG A 1 200 ? 2.466 -8.870 -14.013 1.00 84.88 200 ARG A N 1
ATOM 1533 C CA . ARG A 1 200 ? 3.856 -9.277 -13.787 1.00 84.88 200 ARG A CA 1
ATOM 1534 C C . ARG A 1 200 ? 4.526 -8.357 -12.774 1.00 84.88 200 ARG A C 1
ATOM 1536 O O . ARG A 1 200 ? 4.367 -7.144 -12.813 1.00 84.88 200 ARG A O 1
ATOM 1543 N N . ASP A 1 201 ? 5.304 -8.958 -11.884 1.00 81.81 201 ASP A N 1
ATOM 1544 C CA . ASP A 1 201 ? 6.142 -8.234 -10.929 1.00 81.81 201 ASP A CA 1
ATOM 1545 C C . ASP A 1 201 ? 7.350 -7.626 -11.663 1.00 81.81 201 ASP A C 1
ATOM 1547 O O . ASP A 1 201 ? 8.128 -8.383 -12.258 1.00 81.81 201 ASP A O 1
ATOM 1551 N N . PRO A 1 202 ? 7.517 -6.291 -11.691 1.00 90.25 202 PRO A N 1
ATOM 1552 C CA . PRO A 1 202 ? 8.621 -5.685 -12.414 1.00 90.25 202 PRO A CA 1
ATOM 1553 C C . PRO A 1 202 ? 9.955 -5.890 -11.696 1.00 90.25 202 PRO A C 1
ATOM 1555 O O . PRO A 1 202 ? 10.115 -5.670 -10.498 1.00 90.25 202 PRO A O 1
ATOM 1558 N N . SER A 1 203 ? 10.984 -6.219 -12.462 1.00 89.69 203 SER A N 1
ATOM 1559 C CA . SER A 1 203 ? 12.350 -6.370 -11.947 1.00 89.69 203 SER A CA 1
ATOM 1560 C C . SER A 1 203 ? 13.091 -5.035 -11.773 1.00 89.69 203 SER A C 1
ATOM 1562 O O . SER A 1 203 ? 14.108 -4.980 -11.080 1.00 89.69 203 SER A O 1
ATOM 1564 N N . TRP A 1 204 ? 12.594 -3.959 -12.389 1.00 93.19 204 TRP A N 1
ATOM 1565 C CA . TRP A 1 204 ? 13.127 -2.602 -12.273 1.00 93.19 204 TRP A CA 1
ATOM 1566 C C . TRP A 1 204 ? 12.077 -1.558 -12.647 1.00 93.19 204 TRP A C 1
ATOM 1568 O O . TRP A 1 204 ? 11.105 -1.851 -13.347 1.00 93.19 204 TRP A O 1
ATOM 1578 N N . VAL A 1 205 ? 12.288 -0.324 -12.192 1.00 95.06 205 VAL A N 1
ATOM 1579 C CA . VAL A 1 205 ? 11.337 0.775 -12.382 1.00 95.06 205 VAL A CA 1
ATOM 1580 C C . VAL A 1 205 ? 12.045 2.005 -12.933 1.00 95.06 205 VAL A C 1
ATOM 1582 O O . VAL A 1 205 ? 13.113 2.382 -12.457 1.00 95.06 205 VAL A O 1
ATOM 1585 N N . PHE A 1 206 ? 11.446 2.663 -13.919 1.00 95.44 206 PHE A N 1
ATOM 1586 C CA . PHE A 1 206 ? 11.890 3.959 -14.420 1.00 95.44 206 PHE A CA 1
ATOM 1587 C C . PHE A 1 206 ? 11.018 5.088 -13.866 1.00 95.44 206 PHE A C 1
ATOM 1589 O O . PHE A 1 206 ? 9.799 5.062 -14.005 1.00 95.44 206 PHE A O 1
ATOM 1596 N N . ASP A 1 207 ? 11.638 6.104 -13.273 1.00 93.88 207 ASP A N 1
ATOM 1597 C CA . ASP A 1 207 ? 10.973 7.350 -12.903 1.00 93.88 207 ASP A CA 1
ATOM 1598 C C . ASP A 1 207 ? 11.353 8.449 -13.913 1.00 93.88 207 ASP A C 1
ATOM 1600 O O . ASP A 1 207 ? 12.468 8.990 -13.850 1.00 93.88 207 ASP A O 1
ATOM 1604 N N . PRO A 1 208 ? 10.460 8.790 -14.861 1.00 91.69 208 PRO A N 1
ATOM 1605 C CA . PRO A 1 208 ? 10.727 9.821 -15.857 1.00 91.69 208 PRO A CA 1
ATOM 1606 C C . PRO A 1 208 ? 10.785 11.226 -15.244 1.00 91.69 208 PRO A C 1
ATOM 1608 O O . PRO A 1 208 ? 11.552 12.066 -15.722 1.00 91.69 208 PRO A O 1
ATOM 1611 N N . GLY A 1 209 ? 10.031 11.477 -14.168 1.00 88.81 209 GLY A N 1
ATOM 1612 C CA . GLY A 1 209 ? 9.993 12.767 -13.481 1.00 88.81 209 GLY A CA 1
ATOM 1613 C C . GLY A 1 209 ? 11.310 13.068 -12.771 1.00 88.81 209 GLY A C 1
ATOM 1614 O O . GLY A 1 209 ? 11.854 14.166 -12.899 1.00 88.81 209 GLY A O 1
ATOM 1615 N N . ARG A 1 210 ? 11.874 12.066 -12.091 1.00 89.19 210 ARG A N 1
ATOM 1616 C CA . ARG A 1 210 ? 13.179 12.165 -11.414 1.00 89.19 210 ARG A CA 1
ATOM 1617 C C . ARG A 1 210 ? 14.364 11.775 -12.292 1.00 89.19 210 ARG A C 1
ATOM 1619 O O . ARG A 1 210 ? 15.506 11.953 -11.873 1.00 89.19 210 ARG A O 1
ATOM 1626 N N . ARG A 1 211 ? 14.120 11.281 -13.512 1.00 90.75 211 ARG A N 1
ATOM 1627 C CA . ARG A 1 211 ? 15.155 10.847 -14.465 1.00 90.75 211 ARG A CA 1
ATOM 1628 C C . ARG A 1 211 ? 16.105 9.810 -13.859 1.00 90.75 211 ARG A C 1
ATOM 1630 O O . ARG A 1 211 ? 17.325 9.902 -14.006 1.00 90.75 211 ARG A O 1
ATOM 1637 N N . VAL A 1 212 ? 15.542 8.815 -13.182 1.00 91.50 212 VAL A N 1
ATOM 1638 C CA . VAL A 1 212 ? 16.306 7.766 -12.498 1.00 91.50 212 VAL A CA 1
ATOM 1639 C C . VAL A 1 212 ? 15.721 6.394 -12.790 1.00 91.50 212 VAL A C 1
ATOM 1641 O O . VAL A 1 212 ? 14.517 6.237 -12.982 1.00 91.50 212 VAL A O 1
ATOM 1644 N N . VAL A 1 213 ? 16.597 5.396 -12.847 1.00 94.75 213 VAL A N 1
ATOM 1645 C CA . VAL A 1 213 ? 16.218 3.987 -12.920 1.00 94.75 213 VAL A CA 1
ATOM 1646 C C . VAL A 1 213 ? 16.471 3.369 -11.554 1.00 94.75 213 VAL A C 1
ATOM 1648 O O . VAL A 1 213 ? 17.560 3.516 -11.007 1.00 94.75 213 VAL A O 1
ATOM 1651 N N . TYR A 1 214 ? 15.475 2.678 -11.016 1.00 94.12 214 TYR A N 1
ATOM 1652 C CA . TYR A 1 214 ? 15.553 1.942 -9.765 1.00 94.12 214 TYR A CA 1
ATOM 1653 C C . TYR A 1 214 ? 15.708 0.448 -10.056 1.00 94.12 214 TYR A C 1
ATOM 1655 O O . TYR A 1 214 ? 14.832 -0.179 -10.655 1.00 94.12 214 TYR A O 1
ATOM 1663 N N . LEU A 1 215 ? 16.843 -0.106 -9.635 1.00 92.19 215 LEU A N 1
ATOM 1664 C CA . LEU A 1 215 ? 17.123 -1.539 -9.561 1.00 92.19 215 LEU A CA 1
ATOM 1665 C C . LEU A 1 215 ? 17.064 -1.970 -8.080 1.00 92.19 215 LEU A C 1
ATOM 1667 O O . LEU A 1 215 ? 17.227 -1.105 -7.216 1.00 92.19 215 LEU A O 1
ATOM 1671 N N . PRO A 1 216 ? 16.891 -3.270 -7.764 1.00 85.38 216 PRO A N 1
ATOM 1672 C CA . PRO A 1 216 ? 16.728 -3.739 -6.381 1.00 85.38 216 PRO A CA 1
ATOM 1673 C C . PRO A 1 216 ? 17.786 -3.222 -5.393 1.00 85.38 216 PRO A C 1
ATOM 1675 O O . PRO A 1 216 ? 17.452 -2.820 -4.285 1.00 85.38 216 PRO A O 1
ATOM 1678 N N . GLU A 1 217 ? 19.051 -3.144 -5.816 1.00 83.81 217 GLU A N 1
ATOM 1679 C CA . GLU A 1 217 ? 20.168 -2.760 -4.937 1.00 83.81 217 GLU A CA 1
ATOM 1680 C C . GLU A 1 217 ? 20.829 -1.421 -5.300 1.00 83.81 217 GLU A C 1
ATOM 1682 O O . GLU A 1 217 ? 21.764 -0.977 -4.632 1.00 83.81 217 GLU A O 1
ATOM 1687 N N . A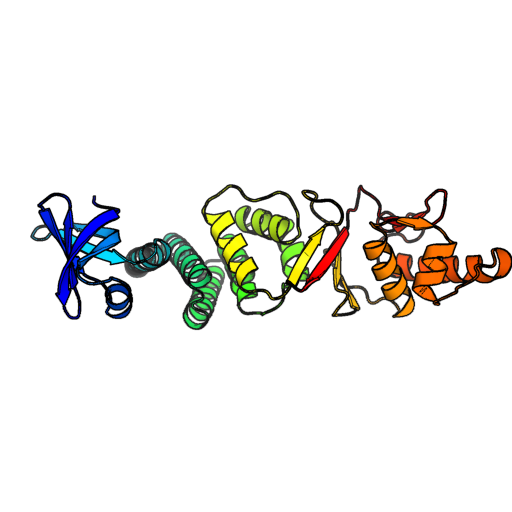RG A 1 218 ? 20.398 -0.761 -6.383 1.00 88.94 218 ARG A N 1
ATOM 1688 C CA . ARG A 1 218 ? 21.044 0.470 -6.865 1.00 88.94 218 ARG A CA 1
ATOM 1689 C C . ARG A 1 218 ? 20.105 1.351 -7.676 1.00 88.94 218 ARG A C 1
ATOM 1691 O O . ARG A 1 218 ? 19.224 0.869 -8.375 1.00 88.94 218 ARG A O 1
ATOM 1698 N N . ALA A 1 219 ? 20.375 2.652 -7.667 1.00 90.19 219 ALA A N 1
ATOM 1699 C CA . ALA A 1 219 ? 19.685 3.636 -8.497 1.00 90.19 219 ALA A CA 1
ATOM 1700 C C . ALA A 1 219 ? 20.674 4.270 -9.495 1.00 90.19 219 ALA A C 1
ATOM 1702 O O . ALA A 1 219 ? 21.183 5.368 -9.245 1.00 90.19 219 ALA A O 1
ATOM 1703 N N . PRO A 1 220 ? 21.062 3.562 -10.574 1.00 87.62 220 PRO A N 1
ATOM 1704 C CA . PRO A 1 220 ? 22.063 4.063 -11.504 1.00 87.62 220 PRO A CA 1
ATOM 1705 C C . PRO A 1 220 ? 21.599 5.348 -12.197 1.00 87.62 220 PRO A C 1
ATOM 1707 O O . PRO A 1 220 ? 20.463 5.472 -12.656 1.00 87.62 220 PRO A O 1
ATOM 1710 N N . SER A 1 221 ? 22.529 6.293 -12.341 1.00 80.94 221 SER A N 1
ATOM 1711 C CA . SER A 1 221 ? 22.336 7.448 -13.214 1.00 80.94 221 SER A CA 1
ATOM 1712 C C . SER A 1 221 ? 22.615 7.058 -14.665 1.00 80.94 221 SER A C 1
ATOM 1714 O O . SER A 1 221 ? 23.597 6.375 -14.964 1.00 80.94 221 SER A O 1
ATOM 1716 N N . ALA A 1 222 ? 21.774 7.529 -15.582 1.00 87.69 222 ALA A N 1
ATOM 1717 C CA . ALA A 1 222 ? 22.001 7.430 -17.016 1.00 87.69 222 ALA A CA 1
ATOM 1718 C C . ALA A 1 222 ? 22.019 8.827 -17.647 1.00 87.69 222 ALA A C 1
ATOM 1720 O O . ALA A 1 222 ? 21.539 9.808 -17.078 1.00 87.69 222 ALA A O 1
ATOM 1721 N N . THR A 1 223 ? 22.602 8.940 -18.841 1.00 91.94 223 THR A N 1
ATOM 1722 C CA . THR A 1 223 ? 22.671 10.233 -19.531 1.00 91.94 223 THR A CA 1
ATOM 1723 C C . THR A 1 223 ? 21.266 10.712 -19.928 1.00 91.94 223 THR A C 1
ATOM 1725 O O . THR A 1 223 ? 20.417 9.877 -20.243 1.00 91.94 223 THR A O 1
ATOM 1728 N N . PRO A 1 224 ? 21.010 12.034 -20.022 1.00 93.25 224 PRO A N 1
ATOM 1729 C CA . PRO A 1 224 ? 19.697 12.548 -20.430 1.00 93.25 224 PRO A CA 1
ATOM 1730 C C . PRO A 1 224 ? 19.198 11.972 -21.762 1.00 93.25 224 PRO A C 1
ATOM 1732 O O . PRO A 1 224 ? 18.017 11.683 -21.916 1.00 93.25 224 PRO A O 1
ATOM 1735 N N . LEU A 1 225 ? 20.115 11.748 -22.708 1.00 94.31 225 LEU A N 1
ATOM 1736 C CA . LEU A 1 225 ? 19.821 11.102 -23.986 1.00 94.31 225 LEU A CA 1
ATOM 1737 C C . LEU A 1 225 ? 19.394 9.634 -23.822 1.00 94.31 225 LEU A C 1
ATOM 1739 O O . LEU A 1 225 ? 18.454 9.197 -24.475 1.00 94.31 225 LEU A O 1
ATOM 1743 N N . ALA A 1 226 ? 20.080 8.873 -22.965 1.00 93.25 226 ALA A N 1
ATOM 1744 C CA . ALA A 1 226 ? 19.739 7.477 -22.707 1.00 93.25 226 ALA A CA 1
ATOM 1745 C C . ALA A 1 226 ? 18.364 7.354 -22.035 1.00 93.25 226 ALA A C 1
ATOM 1747 O O . ALA A 1 226 ? 17.580 6.491 -22.409 1.00 93.25 226 ALA A O 1
ATOM 1748 N N . LEU A 1 227 ? 18.053 8.256 -21.101 1.00 94.00 227 LEU A N 1
ATOM 1749 C CA . LEU A 1 227 ? 16.748 8.309 -20.442 1.00 94.00 227 LEU A CA 1
ATOM 1750 C C . LEU A 1 227 ? 15.626 8.738 -21.391 1.00 94.00 227 LEU A C 1
ATOM 1752 O O . LEU A 1 227 ? 14.521 8.228 -21.282 1.00 94.00 227 LEU A O 1
ATOM 1756 N N . ARG A 1 228 ? 15.907 9.619 -22.359 1.00 95.12 228 ARG A N 1
ATOM 1757 C CA . ARG A 1 228 ? 14.937 9.965 -23.407 1.00 95.12 228 ARG A CA 1
ATOM 1758 C C . ARG A 1 228 ? 14.616 8.769 -24.307 1.00 95.12 228 ARG A C 1
ATOM 1760 O O . ARG A 1 228 ? 13.456 8.533 -24.611 1.00 95.12 228 ARG A O 1
ATOM 1767 N N . ILE A 1 229 ? 15.634 8.002 -24.703 1.00 96.25 229 ILE A N 1
ATOM 1768 C CA . ILE A 1 229 ? 15.434 6.752 -25.453 1.00 96.25 229 ILE A CA 1
ATOM 1769 C C . ILE A 1 229 ? 14.615 5.757 -24.625 1.00 96.25 229 ILE A C 1
ATOM 1771 O O . ILE A 1 229 ? 13.710 5.126 -25.159 1.00 96.25 229 ILE A O 1
ATOM 1775 N N . LEU A 1 230 ? 14.923 5.633 -23.332 1.00 95.94 230 LEU A N 1
ATOM 1776 C CA . LEU A 1 230 ? 14.200 4.761 -22.412 1.00 95.94 230 LEU A CA 1
ATOM 1777 C C . LEU A 1 230 ? 12.716 5.134 -22.324 1.00 95.94 230 LEU A C 1
ATOM 1779 O O . LEU A 1 230 ? 11.863 4.263 -22.445 1.00 95.94 230 LEU A O 1
ATOM 1783 N N . ASP A 1 231 ? 12.416 6.421 -22.163 1.00 95.75 231 ASP A N 1
ATOM 1784 C CA . ASP A 1 231 ? 11.046 6.930 -22.119 1.00 95.75 231 ASP A CA 1
ATOM 1785 C C . ASP A 1 231 ? 10.302 6.670 -23.437 1.00 95.75 231 ASP A C 1
ATOM 1787 O O . ASP A 1 231 ? 9.186 6.158 -23.426 1.00 95.75 231 ASP A O 1
ATOM 1791 N N . GLY A 1 232 ? 10.962 6.902 -24.578 1.00 96.25 232 GLY A N 1
ATOM 1792 C CA . GLY A 1 232 ? 10.414 6.584 -25.900 1.00 96.25 232 GLY A CA 1
ATOM 1793 C C . GLY A 1 232 ? 10.113 5.094 -26.095 1.00 96.25 232 GLY A C 1
ATOM 1794 O O . GLY A 1 232 ? 9.081 4.754 -26.664 1.00 96.25 232 GLY A O 1
ATOM 1795 N N . LEU A 1 233 ? 10.950 4.196 -25.562 1.00 97.00 233 LEU A N 1
ATOM 1796 C CA . LEU A 1 233 ? 10.668 2.756 -25.563 1.00 97.00 233 LEU A CA 1
ATOM 1797 C C . LEU A 1 233 ? 9.416 2.418 -24.747 1.00 97.00 233 LEU A C 1
ATOM 1799 O O . LEU A 1 233 ? 8.622 1.598 -25.194 1.00 97.00 233 LEU A O 1
ATOM 1803 N N . PHE A 1 234 ? 9.204 3.048 -23.586 1.00 96.06 234 PHE A N 1
ATOM 1804 C CA . PHE A 1 234 ? 7.964 2.861 -22.824 1.00 96.06 234 PHE A CA 1
ATOM 1805 C C . PHE A 1 234 ? 6.734 3.383 -23.579 1.00 96.06 234 PHE A C 1
ATOM 1807 O O . PHE A 1 234 ? 5.704 2.713 -23.569 1.00 96.06 234 PHE A O 1
ATOM 1814 N N . GLU A 1 235 ? 6.824 4.538 -24.248 1.00 95.12 235 GLU A N 1
ATOM 1815 C CA . GLU A 1 235 ? 5.724 5.053 -25.083 1.00 95.12 235 GLU A CA 1
ATOM 1816 C C . GLU A 1 235 ? 5.427 4.152 -26.293 1.00 95.12 235 GLU A C 1
ATOM 1818 O O . GLU A 1 235 ? 4.277 4.037 -26.705 1.00 95.12 235 GLU A O 1
ATOM 1823 N N . ALA A 1 236 ? 6.438 3.465 -26.830 1.00 96.00 236 ALA A N 1
ATOM 1824 C CA . ALA A 1 236 ? 6.296 2.517 -27.935 1.00 96.00 236 ALA A CA 1
ATOM 1825 C C . ALA A 1 236 ? 5.794 1.119 -27.512 1.00 96.00 236 ALA A C 1
ATOM 1827 O O . ALA A 1 236 ? 5.788 0.195 -28.319 1.00 96.00 236 ALA A O 1
ATOM 1828 N N . GLY A 1 237 ? 5.401 0.921 -26.249 1.00 94.56 237 GLY A N 1
ATOM 1829 C CA . GLY A 1 237 ? 4.957 -0.390 -25.756 1.00 94.56 237 GLY A CA 1
ATOM 1830 C C . GLY A 1 237 ? 6.100 -1.370 -25.465 1.00 94.56 237 GLY A C 1
ATOM 1831 O O . GLY A 1 237 ? 5.875 -2.567 -25.325 1.00 94.56 237 GLY A O 1
ATOM 1832 N N . GLY A 1 238 ? 7.327 -0.865 -25.335 1.00 95.69 238 GLY A N 1
ATOM 1833 C CA . GLY A 1 238 ? 8.488 -1.601 -24.839 1.00 95.69 238 GLY A CA 1
ATOM 1834 C C . GLY A 1 238 ? 9.428 -2.164 -25.896 1.00 95.69 238 GLY A C 1
ATOM 1835 O O . GLY A 1 238 ? 10.458 -2.725 -25.532 1.00 95.69 238 GLY A O 1
ATOM 1836 N N . ALA A 1 239 ? 9.134 -1.989 -27.180 1.00 96.38 239 ALA A N 1
ATOM 1837 C CA . ALA A 1 239 ? 10.038 -2.328 -28.272 1.00 96.38 239 ALA A CA 1
ATOM 1838 C C . ALA A 1 239 ? 9.949 -1.276 -29.377 1.00 96.38 239 ALA A C 1
ATOM 1840 O O . ALA A 1 239 ? 8.902 -0.672 -29.581 1.00 96.38 239 ALA A O 1
ATOM 1841 N N . ALA A 1 240 ? 11.059 -1.043 -30.071 1.00 97.69 240 ALA A N 1
ATOM 1842 C CA . ALA A 1 240 ? 11.123 -0.091 -31.168 1.00 97.69 240 ALA A CA 1
ATOM 1843 C C . ALA A 1 240 ? 12.214 -0.462 -32.177 1.00 97.69 240 ALA A C 1
ATOM 1845 O O . ALA A 1 240 ? 13.279 -0.991 -31.829 1.00 97.69 240 ALA A O 1
ATOM 1846 N N . SER A 1 241 ? 11.962 -0.127 -33.435 1.00 97.06 241 SER A N 1
ATOM 1847 C CA . SER A 1 241 ? 12.911 -0.262 -34.537 1.00 97.06 241 SER A CA 1
ATOM 1848 C C . SER A 1 241 ? 14.079 0.732 -34.417 1.00 97.06 241 SER A C 1
ATOM 1850 O O . SER A 1 241 ? 14.002 1.750 -33.722 1.00 97.06 241 SER A O 1
ATOM 1852 N N . LEU A 1 242 ? 15.192 0.480 -35.117 1.00 95.81 242 LEU A N 1
ATOM 1853 C CA . LEU A 1 242 ? 16.332 1.413 -35.160 1.00 95.81 242 LEU A CA 1
ATOM 1854 C C . LEU A 1 242 ? 15.943 2.862 -35.546 1.00 95.81 242 LEU A C 1
ATOM 1856 O O . LEU A 1 242 ? 16.438 3.784 -34.884 1.00 95.81 242 LEU A O 1
ATOM 1860 N N . PRO A 1 243 ? 15.086 3.101 -36.563 1.00 95.94 243 PRO A N 1
ATOM 1861 C CA . PRO A 1 243 ? 14.600 4.442 -36.890 1.00 95.94 243 PRO A CA 1
ATOM 1862 C C . PRO A 1 243 ? 13.818 5.108 -35.755 1.00 95.94 243 PRO A C 1
ATOM 1864 O O . PRO A 1 243 ? 14.039 6.282 -35.467 1.00 95.94 243 PRO A O 1
ATOM 1867 N N . GLU A 1 244 ? 12.941 4.372 -35.075 1.00 96.62 244 GLU A N 1
ATOM 1868 C CA . GLU A 1 244 ? 12.152 4.903 -33.958 1.00 96.62 244 GLU A CA 1
ATOM 1869 C C . GLU A 1 244 ? 13.041 5.265 -32.769 1.00 96.62 244 GLU A C 1
ATOM 1871 O O . GLU A 1 244 ? 12.946 6.369 -32.240 1.00 96.62 244 GLU A O 1
ATOM 1876 N N . VAL A 1 245 ? 13.999 4.402 -32.416 1.00 96.62 245 VAL A N 1
ATOM 1877 C CA . VAL A 1 245 ? 14.982 4.699 -31.363 1.00 96.62 245 VAL A CA 1
ATOM 1878 C C . VAL A 1 245 ? 15.823 5.933 -31.715 1.00 96.62 245 VAL A C 1
ATOM 1880 O O . VAL A 1 245 ? 16.137 6.747 -30.839 1.00 96.62 245 VAL A O 1
ATOM 1883 N N . ALA A 1 246 ? 16.181 6.108 -32.992 1.00 95.69 246 ALA A N 1
ATOM 1884 C CA . ALA A 1 246 ? 16.867 7.311 -33.456 1.00 95.69 246 ALA A CA 1
ATOM 1885 C C . ALA A 1 246 ? 15.990 8.567 -33.301 1.00 95.69 246 ALA A C 1
ATOM 1887 O O . ALA A 1 246 ? 16.485 9.598 -32.836 1.00 95.69 246 ALA A O 1
ATOM 1888 N N . ARG A 1 247 ? 14.693 8.467 -33.618 1.00 95.81 247 ARG A N 1
ATOM 1889 C CA . ARG A 1 247 ? 13.714 9.542 -33.412 1.00 95.81 247 ARG A CA 1
ATOM 1890 C C . ARG A 1 247 ? 13.594 9.906 -31.934 1.00 95.81 247 ARG A C 1
ATOM 1892 O O . ARG A 1 247 ? 13.733 11.073 -31.594 1.00 95.81 247 ARG A O 1
ATOM 1899 N N . PHE A 1 248 ? 13.465 8.927 -31.037 1.00 95.75 248 PHE A N 1
ATOM 1900 C CA . PHE A 1 248 ? 13.373 9.186 -29.594 1.00 95.75 248 PHE A CA 1
ATOM 1901 C C . PHE A 1 248 ? 14.607 9.915 -29.056 1.00 95.75 248 PHE A C 1
ATOM 1903 O O . PHE A 1 248 ? 14.493 10.838 -28.256 1.00 95.75 248 PHE A O 1
ATOM 1910 N N . GLY A 1 249 ? 15.810 9.520 -29.482 1.00 94.06 249 GLY A N 1
ATOM 1911 C CA . GLY A 1 249 ? 17.046 10.122 -28.983 1.00 94.06 249 GLY A CA 1
ATOM 1912 C C . GLY A 1 249 ? 17.304 11.537 -29.513 1.00 94.06 249 GLY A C 1
ATOM 1913 O O . GLY A 1 249 ? 17.668 12.435 -28.743 1.00 94.06 249 GLY A O 1
ATOM 1914 N N . TRP A 1 250 ? 17.153 11.727 -30.824 1.00 94.69 250 TRP A N 1
ATOM 1915 C CA . TRP A 1 250 ? 17.673 12.898 -31.539 1.00 94.69 250 TRP A CA 1
ATOM 1916 C C . TRP A 1 250 ? 16.641 13.669 -32.357 1.00 94.69 250 TRP A C 1
ATOM 1918 O O . TRP A 1 250 ? 17.052 14.610 -33.028 1.00 94.69 250 TRP A O 1
ATOM 1928 N N . ASP A 1 251 ? 15.362 13.296 -32.293 1.00 90.38 251 ASP A N 1
ATOM 1929 C CA . ASP A 1 251 ? 14.273 13.960 -33.019 1.00 90.38 251 ASP A CA 1
ATOM 1930 C C . ASP A 1 251 ? 14.545 14.031 -34.533 1.00 90.38 251 ASP A C 1
ATOM 1932 O O . ASP A 1 251 ? 14.502 15.079 -35.167 1.00 90.38 251 ASP A O 1
ATOM 1936 N N . ILE A 1 252 ? 14.974 12.896 -35.096 1.00 87.94 252 ILE A N 1
ATOM 1937 C CA . ILE A 1 252 ? 15.327 12.772 -36.514 1.00 87.94 252 ILE A CA 1
ATOM 1938 C C . ILE A 1 252 ? 14.083 12.368 -37.310 1.00 87.94 252 ILE A C 1
ATOM 1940 O O . ILE A 1 252 ? 13.530 11.290 -37.079 1.00 87.94 252 ILE A O 1
ATOM 1944 N N . ASP A 1 253 ? 13.715 13.194 -38.290 1.00 81.31 253 ASP A N 1
ATOM 1945 C CA . ASP A 1 253 ? 12.598 12.934 -39.207 1.00 81.31 253 ASP A CA 1
ATOM 1946 C C . ASP A 1 253 ? 12.932 11.847 -40.243 1.00 81.31 253 ASP A C 1
ATOM 1948 O O . ASP A 1 253 ? 12.175 10.890 -40.417 1.00 81.31 253 ASP A O 1
ATOM 1952 N N . GLU A 1 254 ? 14.103 11.948 -40.885 1.00 89.31 254 GLU A N 1
ATOM 1953 C CA . GLU A 1 254 ? 14.589 10.987 -41.883 1.00 89.31 254 GLU A CA 1
ATOM 1954 C C . GLU A 1 254 ? 15.811 10.210 -41.381 1.00 89.31 254 GLU A C 1
ATOM 1956 O O . GLU A 1 254 ? 16.915 10.742 -41.213 1.00 89.31 254 GLU A O 1
ATOM 1961 N N . TYR A 1 255 ? 15.614 8.913 -41.162 1.00 90.88 255 TYR A N 1
ATOM 1962 C CA . TYR A 1 255 ? 16.656 8.010 -40.694 1.00 90.88 255 TYR A CA 1
ATOM 1963 C C . TYR A 1 255 ? 17.604 7.590 -41.824 1.00 90.88 255 TYR A C 1
ATOM 1965 O O . TYR A 1 255 ? 17.175 7.040 -42.837 1.00 90.88 255 TYR A O 1
ATOM 1973 N N . HIS A 1 256 ? 18.914 7.754 -41.614 1.00 91.12 256 HIS A N 1
ATOM 1974 C CA . HIS A 1 256 ? 19.934 7.282 -42.546 1.00 91.12 256 HIS A CA 1
ATOM 1975 C C . HIS A 1 256 ? 20.780 6.160 -41.928 1.00 91.12 256 HIS A C 1
ATOM 1977 O O . HIS A 1 256 ? 21.623 6.402 -41.058 1.00 91.12 256 HIS A O 1
ATOM 1983 N N . GLN A 1 257 ? 20.636 4.930 -42.436 1.00 89.19 257 GLN A N 1
ATOM 1984 C CA . GLN A 1 257 ? 21.216 3.714 -41.845 1.00 89.19 257 GLN A CA 1
ATOM 1985 C C . GLN A 1 257 ? 22.720 3.827 -41.535 1.00 89.19 257 GLN A C 1
ATOM 1987 O O . GLN A 1 257 ? 23.142 3.544 -40.416 1.00 89.19 257 GLN A O 1
ATOM 1992 N N . LEU A 1 258 ? 23.547 4.307 -42.467 1.00 85.25 258 LEU A N 1
ATOM 1993 C CA . LEU A 1 258 ? 25.002 4.398 -42.247 1.00 85.25 258 LEU A CA 1
ATOM 1994 C C . LEU A 1 258 ? 25.414 5.478 -41.231 1.00 85.25 258 LEU A C 1
ATOM 1996 O O . LEU A 1 258 ? 26.469 5.372 -40.605 1.00 85.25 258 LEU A O 1
ATOM 2000 N N . ARG A 1 259 ? 24.595 6.521 -41.063 1.00 86.44 259 ARG A N 1
ATOM 2001 C CA . ARG A 1 259 ? 24.916 7.693 -40.236 1.00 86.44 259 ARG A CA 1
ATOM 2002 C C . ARG A 1 259 ? 24.377 7.528 -38.820 1.00 86.44 259 ARG A C 1
ATOM 2004 O O . ARG A 1 259 ? 25.086 7.782 -37.845 1.00 86.44 259 ARG A O 1
ATOM 2011 N N . ASP A 1 260 ? 23.132 7.080 -38.714 1.00 91.31 260 ASP A N 1
ATOM 2012 C CA . ASP A 1 260 ? 22.355 7.165 -37.483 1.00 91.31 260 ASP A CA 1
ATOM 2013 C C . ASP A 1 260 ? 22.406 5.858 -36.672 1.00 91.31 260 ASP A C 1
ATOM 2015 O O . ASP A 1 260 ? 22.447 5.922 -35.441 1.00 91.31 260 ASP A O 1
ATOM 2019 N N . SER A 1 261 ? 22.577 4.685 -37.310 1.00 91.81 261 SER A N 1
ATOM 2020 C CA . SER A 1 261 ? 22.731 3.394 -36.599 1.00 91.81 261 SER A CA 1
ATOM 2021 C C . SER A 1 261 ? 23.847 3.433 -35.562 1.00 91.81 261 SER A C 1
ATOM 2023 O O . SER A 1 261 ? 23.667 3.035 -34.413 1.00 91.81 261 SER A O 1
ATOM 2025 N N . LYS A 1 262 ? 25.015 3.970 -35.936 1.00 92.75 262 LYS A N 1
ATOM 2026 C CA . LYS A 1 262 ? 26.173 4.038 -35.036 1.00 92.75 262 LYS A CA 1
ATOM 2027 C C . LYS A 1 262 ? 25.874 4.883 -33.796 1.00 92.75 262 LYS A C 1
ATOM 2029 O O . LYS A 1 262 ? 26.314 4.532 -32.702 1.00 92.75 262 LYS A O 1
ATOM 2034 N N . ARG A 1 263 ? 25.118 5.976 -33.949 1.00 92.25 263 ARG A N 1
ATOM 2035 C CA . ARG A 1 263 ? 24.710 6.840 -32.831 1.00 92.25 263 ARG A CA 1
ATOM 2036 C C . ARG A 1 263 ? 23.785 6.081 -31.888 1.00 92.25 263 ARG A C 1
ATOM 2038 O O . ARG A 1 263 ? 24.054 6.062 -30.686 1.00 92.25 263 ARG A O 1
ATOM 2045 N N . VAL A 1 264 ? 22.774 5.405 -32.440 1.00 95.12 264 VAL A N 1
ATOM 2046 C CA . VAL A 1 264 ? 21.842 4.551 -31.690 1.00 95.12 264 VAL A CA 1
ATOM 2047 C C . VAL A 1 264 ? 22.604 3.486 -30.900 1.00 95.12 264 VAL A C 1
ATOM 2049 O O . VAL A 1 264 ? 22.487 3.436 -29.677 1.00 95.12 264 VAL A O 1
ATOM 2052 N N . HIS A 1 265 ? 23.470 2.707 -31.553 1.00 94.62 265 HIS A N 1
ATOM 2053 C CA . HIS A 1 265 ? 24.255 1.658 -30.896 1.00 94.62 265 HIS A CA 1
ATOM 2054 C C . HIS A 1 265 ? 25.114 2.194 -29.741 1.00 94.62 265 HIS A C 1
ATOM 2056 O O . HIS A 1 265 ? 25.199 1.571 -28.682 1.00 94.62 265 HIS A O 1
ATOM 2062 N N . VAL A 1 266 ? 25.745 3.362 -29.912 1.00 94.00 266 VAL A N 1
ATOM 2063 C CA . VAL A 1 266 ? 26.548 3.993 -28.852 1.00 94.00 266 VAL A CA 1
ATOM 2064 C C . VAL A 1 266 ? 25.675 4.431 -27.674 1.00 94.00 266 VAL A C 1
ATOM 2066 O O . VAL A 1 266 ? 26.073 4.229 -26.524 1.00 94.00 266 VAL A O 1
ATOM 2069 N N . ALA A 1 267 ? 24.498 5.008 -27.930 1.00 94.81 267 ALA A N 1
ATOM 2070 C CA . ALA A 1 267 ? 23.572 5.420 -26.877 1.00 94.81 267 ALA A CA 1
ATOM 2071 C C . ALA A 1 267 ? 23.009 4.213 -26.112 1.00 94.81 267 ALA A C 1
ATOM 2073 O O . ALA A 1 267 ? 23.074 4.196 -24.883 1.00 94.81 267 ALA A O 1
ATOM 2074 N N . ILE A 1 268 ? 22.577 3.165 -26.818 1.00 96.25 268 ILE A N 1
ATOM 2075 C CA . ILE A 1 268 ? 22.102 1.916 -26.209 1.00 96.25 268 ILE A CA 1
ATOM 2076 C C . ILE A 1 268 ? 23.207 1.246 -25.394 1.00 96.25 268 ILE A C 1
ATOM 2078 O O . ILE A 1 268 ? 22.965 0.809 -24.273 1.00 96.25 268 ILE A O 1
ATOM 2082 N N . ARG A 1 269 ? 24.454 1.225 -25.884 1.00 95.31 269 ARG A N 1
ATOM 2083 C CA . ARG A 1 269 ? 25.588 0.697 -25.109 1.00 95.31 269 ARG A CA 1
ATOM 2084 C C . ARG A 1 269 ? 25.791 1.457 -23.796 1.00 95.31 269 ARG A C 1
ATOM 2086 O O . ARG A 1 269 ? 26.141 0.841 -22.794 1.00 95.31 269 ARG A O 1
ATOM 2093 N N . ARG A 1 270 ? 25.602 2.781 -23.786 1.00 93.75 270 ARG A N 1
ATOM 2094 C CA . ARG A 1 270 ? 25.670 3.590 -22.556 1.00 93.75 270 ARG A CA 1
ATOM 2095 C C . ARG A 1 270 ? 24.496 3.300 -21.624 1.00 93.75 270 ARG A C 1
ATOM 2097 O O . ARG A 1 270 ? 24.725 3.177 -20.429 1.00 93.75 270 ARG A O 1
ATOM 2104 N N . LEU A 1 271 ? 23.288 3.150 -22.166 1.00 94.81 271 LEU A N 1
ATOM 2105 C CA . LEU A 1 271 ? 22.100 2.787 -21.394 1.00 94.81 271 LEU A CA 1
ATOM 2106 C C . LEU A 1 271 ? 22.266 1.408 -20.738 1.00 94.81 271 LEU A C 1
ATOM 2108 O O . LEU A 1 271 ? 22.131 1.301 -19.524 1.00 94.81 271 LEU A O 1
ATOM 2112 N N . ARG A 1 272 ? 22.689 0.389 -21.500 1.00 96.12 272 ARG A N 1
ATOM 2113 C CA . ARG A 1 272 ? 22.992 -0.957 -20.981 1.00 96.12 272 ARG A CA 1
ATOM 2114 C C . ARG A 1 272 ? 24.041 -0.935 -19.874 1.00 96.12 272 ARG A C 1
ATOM 2116 O O . ARG A 1 272 ? 23.865 -1.603 -18.872 1.00 96.12 272 ARG A O 1
ATOM 2123 N N . ARG A 1 273 ? 25.104 -0.130 -19.996 1.00 94.19 273 ARG A N 1
ATOM 2124 C CA . ARG A 1 273 ? 26.087 0.036 -18.903 1.00 94.19 273 ARG A CA 1
ATOM 2125 C C . ARG A 1 273 ? 25.479 0.557 -17.604 1.00 94.19 273 ARG A C 1
ATOM 2127 O O . ARG A 1 273 ? 26.044 0.296 -16.550 1.00 94.19 273 ARG A O 1
ATOM 2134 N N . ALA A 1 274 ? 24.396 1.324 -17.688 1.00 92.31 274 ALA A N 1
ATOM 2135 C CA . ALA A 1 274 ? 23.733 1.864 -16.514 1.00 92.31 274 ALA A CA 1
ATOM 2136 C C . ALA A 1 274 ? 22.801 0.822 -15.877 1.00 92.31 274 ALA A C 1
ATOM 2138 O O . ALA A 1 274 ? 22.843 0.643 -14.664 1.00 92.31 274 ALA A O 1
ATOM 2139 N N . ILE A 1 275 ? 21.984 0.143 -16.691 1.00 93.81 275 ILE A N 1
ATOM 2140 C CA . ILE A 1 275 ? 20.854 -0.661 -16.196 1.00 93.81 275 ILE A CA 1
ATOM 2141 C C . ILE A 1 275 ? 21.115 -2.169 -16.144 1.00 93.81 275 ILE A C 1
ATOM 2143 O O . ILE A 1 275 ? 20.415 -2.868 -15.424 1.00 93.81 275 ILE A O 1
ATOM 2147 N N . GLU A 1 276 ? 22.086 -2.682 -16.900 1.00 94.62 276 GLU A N 1
ATOM 2148 C CA . GLU A 1 276 ? 22.402 -4.112 -16.927 1.00 94.62 276 GLU A CA 1
ATOM 2149 C C . GLU A 1 276 ? 23.447 -4.469 -15.874 1.00 94.62 276 GLU A C 1
ATOM 2151 O O . GLU A 1 276 ? 24.291 -3.648 -15.495 1.00 94.62 276 GLU A O 1
ATOM 2156 N N . ASP A 1 277 ? 23.413 -5.726 -15.443 1.00 92.12 277 ASP A N 1
ATOM 2157 C CA . ASP A 1 277 ? 24.446 -6.298 -14.579 1.00 92.12 277 ASP A CA 1
ATOM 2158 C C . ASP A 1 277 ? 25.671 -6.703 -15.418 1.00 92.12 277 ASP A C 1
ATOM 2160 O O . ASP A 1 277 ? 26.801 -6.364 -15.072 1.00 92.12 277 ASP A O 1
ATOM 2164 N N . ASP A 1 278 ? 25.442 -7.297 -16.597 1.00 93.69 278 ASP A N 1
ATOM 2165 C CA . ASP A 1 278 ? 26.446 -7.487 -17.651 1.00 93.69 278 ASP A CA 1
ATOM 2166 C C . ASP A 1 278 ? 25.969 -6.842 -18.971 1.00 93.69 278 ASP A C 1
ATOM 2168 O O . ASP A 1 278 ? 25.140 -7.409 -19.687 1.00 93.69 278 ASP A O 1
ATOM 2172 N N . PRO A 1 279 ? 26.515 -5.676 -19.370 1.00 93.19 279 PRO A N 1
ATOM 2173 C CA . PRO A 1 279 ? 26.115 -4.988 -20.602 1.00 93.19 279 PRO A CA 1
ATOM 2174 C C . PRO A 1 279 ? 26.388 -5.766 -21.899 1.00 93.19 279 PRO A C 1
ATOM 2176 O O . PRO A 1 279 ? 25.885 -5.371 -22.956 1.00 93.19 279 PRO A O 1
ATOM 2179 N N . SER A 1 280 ? 27.223 -6.810 -21.853 1.00 91.94 280 SER A N 1
ATOM 2180 C CA . SER A 1 280 ? 27.488 -7.697 -22.991 1.00 91.94 280 SER A CA 1
ATOM 2181 C C . SER A 1 280 ? 26.450 -8.815 -23.130 1.00 91.94 280 SER A C 1
ATOM 2183 O O . SER A 1 280 ? 26.278 -9.344 -24.228 1.00 91.94 280 SER A O 1
ATOM 2185 N N . LYS A 1 281 ? 25.716 -9.112 -22.051 1.00 93.75 281 LYS A N 1
ATOM 2186 C CA . LYS A 1 281 ? 24.635 -10.101 -21.971 1.00 93.75 281 LYS A CA 1
ATOM 2187 C C . LYS A 1 281 ? 23.374 -9.435 -21.401 1.00 93.75 281 LYS A C 1
ATOM 2189 O O . LYS A 1 281 ? 22.996 -9.714 -20.266 1.00 93.75 281 LYS A O 1
ATOM 2194 N N . PRO A 1 282 ? 22.757 -8.509 -22.156 1.00 95.25 282 PRO A N 1
ATOM 2195 C CA . PRO A 1 282 ? 21.647 -7.714 -21.649 1.00 95.25 282 PRO A CA 1
ATOM 2196 C C . PRO A 1 282 ? 20.440 -8.595 -21.324 1.00 95.25 282 PRO A C 1
ATOM 2198 O O . PRO A 1 282 ? 20.029 -9.399 -22.161 1.00 95.25 282 PRO A O 1
ATOM 2201 N N . THR A 1 283 ? 19.855 -8.401 -20.143 1.00 95.19 283 THR A N 1
ATOM 2202 C CA . THR A 1 283 ? 18.622 -9.078 -19.721 1.00 95.19 283 THR A CA 1
ATOM 2203 C C . THR A 1 283 ? 17.458 -8.118 -19.567 1.00 95.19 283 THR A C 1
ATOM 2205 O O . THR A 1 283 ? 16.336 -8.586 -19.500 1.00 95.19 283 THR A O 1
ATOM 2208 N N . ARG A 1 284 ? 17.671 -6.797 -19.542 1.00 95.38 284 ARG A N 1
ATOM 2209 C CA . ARG A 1 284 ? 16.596 -5.796 -19.422 1.00 95.38 284 ARG A CA 1
ATOM 2210 C C . ARG A 1 284 ? 16.294 -5.113 -20.747 1.00 95.38 284 ARG A C 1
ATOM 2212 O O . ARG A 1 284 ? 15.128 -4.934 -21.068 1.00 95.38 284 ARG A O 1
ATOM 2219 N N . LEU A 1 285 ? 17.320 -4.756 -21.523 1.00 96.56 285 LEU A N 1
ATOM 2220 C CA . LEU A 1 285 ? 17.222 -4.076 -22.819 1.00 96.56 285 LEU A CA 1
ATOM 2221 C C . LEU A 1 285 ? 17.921 -4.894 -23.909 1.00 96.56 285 LEU A C 1
ATOM 2223 O O . LEU A 1 285 ? 19.110 -4.713 -24.197 1.00 96.56 285 LEU A O 1
ATOM 2227 N N . VAL A 1 286 ? 17.177 -5.785 -24.550 1.00 96.69 286 VAL A N 1
ATOM 2228 C CA . VAL A 1 286 ? 17.677 -6.733 -25.550 1.00 96.69 286 VAL A CA 1
ATOM 2229 C C . VAL A 1 286 ? 17.702 -6.132 -26.954 1.00 96.69 286 VAL A C 1
ATOM 2231 O O . VAL A 1 286 ? 17.090 -5.102 -27.234 1.00 96.69 286 VAL A O 1
ATOM 2234 N N . THR A 1 287 ? 18.502 -6.737 -27.829 1.00 96.81 287 THR A N 1
ATOM 2235 C CA . THR A 1 287 ? 18.476 -6.431 -29.264 1.00 96.81 287 THR A CA 1
ATOM 2236 C C . THR A 1 287 ? 17.400 -7.309 -29.894 1.00 96.81 287 THR A C 1
ATOM 2238 O O . THR A 1 287 ? 17.403 -8.514 -29.655 1.00 96.81 287 THR A O 1
ATOM 2241 N N . THR A 1 288 ? 16.499 -6.715 -30.668 1.00 95.44 288 THR A N 1
ATOM 2242 C CA . THR A 1 288 ? 15.459 -7.429 -31.425 1.00 95.44 288 THR A CA 1
ATOM 2243 C C . THR A 1 288 ? 15.864 -7.534 -32.897 1.00 95.44 288 THR A C 1
ATOM 2245 O O . THR A 1 288 ? 16.915 -7.024 -33.287 1.00 95.44 288 THR A O 1
ATOM 2248 N N . GLU A 1 289 ? 15.049 -8.189 -33.727 1.00 93.69 289 GLU A N 1
ATOM 2249 C CA . GLU A 1 289 ? 15.303 -8.277 -35.174 1.00 93.69 289 GLU A CA 1
ATOM 2250 C C . GLU A 1 289 ? 15.343 -6.892 -35.844 1.00 93.69 289 GLU A C 1
ATOM 2252 O O . GLU A 1 289 ? 16.193 -6.638 -36.696 1.00 93.69 289 GLU A O 1
ATOM 2257 N N . GLU A 1 290 ? 14.474 -5.973 -35.413 1.00 93.19 290 GLU A N 1
ATOM 2258 C CA . GLU A 1 290 ? 14.311 -4.648 -36.029 1.00 93.19 290 GLU A CA 1
ATOM 2259 C C . GLU A 1 290 ? 14.997 -3.508 -35.249 1.00 93.19 290 GLU A C 1
ATOM 2261 O O . GLU A 1 290 ? 15.172 -2.400 -35.770 1.00 93.19 290 GLU A O 1
ATOM 2266 N N . GLY A 1 291 ? 15.408 -3.747 -33.999 1.00 96.00 291 GLY A N 1
ATOM 2267 C CA . GLY A 1 291 ? 15.995 -2.718 -33.143 1.00 96.00 291 GLY A CA 1
ATOM 2268 C C . GLY A 1 291 ? 16.247 -3.168 -31.707 1.00 96.00 291 GLY A C 1
ATOM 2269 O O . GLY A 1 291 ? 17.154 -3.962 -31.441 1.00 96.00 291 GLY A O 1
ATOM 2270 N N . TYR A 1 292 ? 15.500 -2.591 -30.765 1.00 97.94 292 TYR A N 1
ATOM 2271 C CA . TYR A 1 292 ? 15.695 -2.790 -29.328 1.00 97.94 292 TYR A CA 1
ATOM 2272 C C . TYR A 1 292 ? 14.370 -2.903 -28.587 1.00 97.94 292 TYR A C 1
ATOM 2274 O O . TYR A 1 292 ? 13.389 -2.269 -28.960 1.00 97.94 292 TYR A O 1
ATOM 2282 N N . GLY A 1 293 ? 14.359 -3.661 -27.496 1.00 96.94 293 GLY A N 1
ATOM 2283 C CA . GLY A 1 293 ? 13.177 -3.778 -26.653 1.00 96.94 293 GLY A CA 1
ATOM 2284 C C . GLY A 1 293 ? 13.489 -4.312 -25.268 1.00 96.94 293 GLY A C 1
ATOM 2285 O O . GLY A 1 293 ? 14.611 -4.744 -24.989 1.00 96.94 293 GLY A O 1
ATOM 2286 N N . PHE A 1 294 ? 12.500 -4.250 -24.389 1.00 96.50 294 PHE A N 1
ATOM 2287 C CA . PHE A 1 294 ? 12.598 -4.815 -23.057 1.00 96.50 294 PHE A CA 1
ATOM 2288 C C . PHE A 1 294 ? 12.438 -6.337 -23.088 1.00 96.50 294 PHE A C 1
ATOM 2290 O O . PHE A 1 294 ? 11.741 -6.886 -23.939 1.00 96.50 294 PHE A O 1
ATOM 2297 N N . CYS A 1 295 ? 13.114 -7.033 -22.177 1.00 91.62 295 CYS A N 1
ATOM 2298 C CA . CYS A 1 295 ? 12.988 -8.483 -22.053 1.00 91.62 295 CYS A CA 1
ATOM 2299 C C . CYS A 1 295 ? 11.817 -8.862 -21.137 1.00 91.62 295 CYS A C 1
ATOM 2301 O O . CYS A 1 295 ? 11.696 -8.321 -20.038 1.00 91.62 295 CYS A O 1
ATOM 2303 N N . GLY A 1 296 ? 11.017 -9.851 -21.541 1.00 83.50 296 GLY A N 1
ATOM 2304 C CA . GLY A 1 296 ? 9.891 -10.352 -20.741 1.00 83.50 296 GLY A CA 1
ATOM 2305 C C . GLY A 1 296 ? 10.289 -11.117 -19.469 1.00 83.50 296 GLY A C 1
ATOM 2306 O O . GLY A 1 296 ? 9.470 -11.242 -18.557 1.00 83.50 296 GLY A O 1
ATOM 2307 N N . ASP A 1 297 ? 11.534 -11.600 -19.378 1.00 86.44 297 ASP A N 1
ATOM 2308 C CA . ASP A 1 297 ? 12.064 -12.263 -18.173 1.00 86.44 297 ASP A CA 1
ATOM 2309 C C . ASP A 1 297 ? 12.506 -11.258 -17.098 1.00 86.44 297 ASP A C 1
ATOM 2311 O O . ASP A 1 297 ? 12.574 -11.592 -15.916 1.00 86.44 297 ASP A O 1
ATOM 2315 N N . ALA A 1 298 ? 12.765 -10.009 -17.495 1.00 86.81 298 ALA A N 1
ATOM 2316 C CA . ALA A 1 298 ? 13.071 -8.898 -16.601 1.00 86.81 298 ALA A CA 1
ATOM 2317 C C . ALA A 1 298 ? 12.108 -7.727 -16.880 1.00 86.81 298 ALA A C 1
ATOM 2319 O O . ALA A 1 298 ? 12.542 -6.649 -17.316 1.00 86.81 298 ALA A O 1
ATOM 2320 N N . PRO A 1 299 ? 10.796 -7.926 -16.640 1.00 90.25 299 PRO A N 1
ATOM 2321 C CA . PRO A 1 299 ? 9.772 -6.971 -17.038 1.00 90.25 299 PRO A CA 1
ATOM 2322 C C . PRO A 1 299 ? 9.981 -5.632 -16.313 1.00 90.25 299 PRO A C 1
ATOM 2324 O O . PRO A 1 299 ? 10.344 -5.629 -15.129 1.00 90.25 299 PRO A O 1
ATOM 2327 N N . PRO A 1 300 ? 9.787 -4.494 -16.998 1.00 94.56 300 PRO A N 1
ATOM 2328 C CA . PRO A 1 300 ? 9.941 -3.176 -16.402 1.00 94.56 300 PRO A CA 1
ATOM 2329 C C . PRO A 1 300 ? 8.614 -2.560 -15.955 1.00 94.56 300 PRO A C 1
ATOM 2331 O O . PRO A 1 300 ? 7.541 -2.904 -16.454 1.00 94.56 300 PRO A O 1
ATOM 2334 N N . ALA A 1 301 ? 8.708 -1.553 -15.093 1.00 95.25 301 ALA A N 1
ATOM 2335 C CA . ALA A 1 301 ? 7.624 -0.616 -14.823 1.00 95.25 301 ALA A CA 1
ATOM 2336 C C . ALA A 1 301 ? 8.082 0.837 -14.968 1.00 95.25 301 ALA A C 1
ATOM 2338 O O . ALA A 1 301 ? 9.278 1.137 -14.932 1.00 95.25 301 ALA A O 1
ATOM 2339 N N . ARG A 1 302 ? 7.127 1.757 -15.105 1.00 95.06 302 ARG A N 1
ATOM 2340 C CA . ARG A 1 302 ? 7.376 3.200 -15.131 1.00 95.06 302 ARG A CA 1
ATOM 2341 C C . ARG A 1 302 ? 6.473 3.929 -14.144 1.00 95.06 302 ARG A C 1
ATOM 2343 O O . ARG A 1 302 ? 5.302 3.592 -14.016 1.00 95.06 302 ARG A O 1
ATOM 2350 N N . ILE A 1 303 ? 7.001 4.950 -13.474 1.00 95.12 303 ILE A N 1
ATOM 2351 C CA . ILE A 1 303 ? 6.185 5.853 -12.658 1.00 95.12 303 ILE A CA 1
ATOM 2352 C C . ILE A 1 303 ? 5.395 6.796 -13.571 1.00 95.12 303 ILE A C 1
ATOM 2354 O O . ILE A 1 303 ? 5.969 7.469 -14.431 1.00 95.12 303 ILE A O 1
ATOM 2358 N N . ARG A 1 304 ? 4.080 6.868 -13.363 1.00 93.25 304 ARG A N 1
ATOM 2359 C CA . ARG A 1 304 ? 3.159 7.769 -14.065 1.00 93.25 304 ARG A CA 1
ATOM 2360 C C . ARG A 1 304 ? 2.349 8.602 -13.067 1.00 93.25 304 ARG A C 1
ATOM 2362 O O . ARG A 1 304 ? 1.980 8.080 -12.016 1.00 93.25 304 ARG A O 1
ATOM 2369 N N . PRO A 1 305 ? 2.066 9.882 -13.362 1.00 91.88 305 PRO A N 1
ATOM 2370 C CA . PRO A 1 305 ? 1.109 10.671 -12.586 1.00 91.88 305 PRO A CA 1
ATOM 2371 C C . PRO A 1 305 ? -0.273 10.000 -12.560 1.00 91.88 305 PRO A C 1
ATOM 2373 O O . PRO A 1 305 ? -0.658 9.375 -13.548 1.00 91.88 305 PRO A O 1
ATOM 2376 N N . ARG A 1 306 ? -0.991 10.123 -11.439 1.00 84.75 306 ARG A N 1
ATOM 2377 C CA . ARG A 1 306 ? -2.385 9.675 -11.295 1.00 84.75 306 ARG A CA 1
ATOM 2378 C C . ARG A 1 306 ? -3.388 10.656 -11.877 1.00 84.75 306 ARG A C 1
ATOM 2380 O O . ARG A 1 306 ? -3.108 11.874 -11.844 1.00 84.75 306 ARG A O 1
#

Radius of gyration: 26.19 Å; chains: 1; bounding box: 67×28×78 Å

Sequence (306 aa):
MIAMLTGELVHQSANRGVLDVNGVGYEVFATTATLGRWSLAGRVRVHVSTQVREDAITLYGFDDDAERAAFLAAQVRHRAVREGYSFLEGEALLIRVCADLSLGRTVELARGVEELSNLAAAFQFRRYRVLARLVGSALEEEPDVPLLLAMREEDASPMAARVAACLLGGPPVRDAMDRLLYEGLSARWRSRVEPLEAGRDPSWVFDPGRRVVYLPERAPSATPLALRILDGLFEAGGAASLPEVARFGWDIDEYHQLRDSKRVHVAIRRLRRAIEDDPSKPTRLVTTEEGYGFCGDAPPARIRPR

Secondary structure (DSSP, 8-state):
---EEEEEEEEE-SSEEEEEETTEEEEEE--HHHHHHSPTTSEEEEEEEEEE-SS-EEEEEESSHHHHHHHHHHHHHHHHHHHT-HHHHHHHHHHHHHHHHHTT-HHHHHHHHHHHHHHHHHTT-HHHHHHHHHHHGGGSSS--HHHHHHHHT-TT-HHHHHHHHHHTT-SPP-SHHHHHHHHHHHHH-SEEEEESSTTSPPSEEEETTTTEEEBTTB-----HHHHHHHHHHHHTTTEEEHHHHHHHHH--SS--HHHHHHHHHHHHHHHHHHH-SSTTS-SSEEE-SSEEEE-TTS-EEEEEE-